Protein AF-A0A963RNW7-F1 (afdb_monomer_lite)

Sequence (244 aa):
MLLAALAWPAVAQTPNPSFALIGHIEQLQLDQPGNPLSGGKVRVKGVEVTLPRNLLLTMPGQYLTLNDLFRGPHPGTAPALAPVRPQSGLALADTPAPRVPFEINVIGNIVNGEYIAAVARIFQVELGIGAGFVRAIDLAKGELLVGARPEAGESPAAKAARDAAAARVRLNDPEGAYGKRNADKFGGGASPLDDRFSVDPDNPPVVALTGFPMCIPRSAADPQCPASNRAPAPDATRFTCGPT

Structure (mmCIF, N/CA/C/O backbone):
data_AF-A0A963RNW7-F1
#
_entry.id   AF-A0A963RNW7-F1
#
loop_
_atom_site.group_PDB
_atom_site.id
_atom_site.type_symbol
_atom_site.label_atom_id
_atom_site.label_alt_id
_atom_site.label_comp_id
_atom_site.label_asym_id
_atom_site.label_entity_id
_atom_site.label_seq_id
_atom_site.pdbx_PDB_ins_code
_atom_site.Cartn_x
_atom_site.Cartn_y
_atom_site.Cartn_z
_atom_site.occupancy
_atom_site.B_iso_or_equiv
_atom_site.auth_seq_id
_atom_site.auth_comp_id
_atom_site.auth_asym_id
_atom_site.auth_atom_id
_atom_site.pdbx_PDB_model_num
ATOM 1 N N . MET A 1 1 ? -46.332 -56.355 18.805 1.00 40.56 1 MET A N 1
ATOM 2 C CA . MET A 1 1 ? -45.038 -55.642 18.879 1.00 40.56 1 MET A CA 1
ATOM 3 C C . MET A 1 1 ? -45.296 -54.169 18.614 1.00 40.56 1 MET A C 1
ATOM 5 O O . MET A 1 1 ? -45.599 -53.820 17.484 1.00 40.56 1 MET A O 1
ATOM 9 N N . LEU A 1 2 ? -45.272 -53.336 19.657 1.00 41.28 2 LEU A N 1
ATOM 10 C CA . LEU A 1 2 ? -45.313 -51.876 19.529 1.00 41.28 2 LEU A CA 1
ATOM 11 C C . LEU A 1 2 ? -43.889 -51.398 19.202 1.00 41.28 2 LEU A C 1
ATOM 13 O O . LEU A 1 2 ? -42.986 -51.626 20.004 1.00 41.28 2 LEU A O 1
ATOM 17 N N . LEU A 1 3 ? -43.678 -50.767 18.045 1.00 44.12 3 LEU A N 1
ATOM 18 C CA . LEU A 1 3 ? -42.442 -50.029 17.774 1.00 44.12 3 LEU A CA 1
ATOM 19 C C . LEU A 1 3 ? -42.555 -48.646 18.424 1.00 44.12 3 LEU A C 1
ATOM 21 O O . LEU A 1 3 ? -43.341 -47.812 17.981 1.00 44.12 3 LEU A O 1
ATOM 25 N N . ALA A 1 4 ? -41.769 -48.407 19.471 1.00 50.38 4 ALA A N 1
ATOM 26 C CA . ALA A 1 4 ? -41.555 -47.072 20.009 1.00 50.38 4 ALA A CA 1
ATOM 27 C C . ALA A 1 4 ? -40.564 -46.328 19.100 1.00 50.38 4 ALA A C 1
ATOM 29 O O . ALA A 1 4 ? -39.413 -46.742 18.956 1.00 50.38 4 ALA A O 1
ATOM 30 N N . ALA A 1 5 ? -41.014 -45.243 18.471 1.00 54.59 5 ALA A N 1
ATOM 31 C CA . ALA A 1 5 ? -40.141 -44.340 17.737 1.00 54.59 5 ALA A CA 1
ATOM 32 C C . ALA A 1 5 ? -39.296 -43.536 18.739 1.00 54.59 5 ALA A C 1
ATOM 34 O O . ALA A 1 5 ? -39.815 -42.702 19.479 1.00 54.59 5 ALA A O 1
ATOM 35 N N . LEU A 1 6 ? -37.992 -43.804 18.774 1.00 56.22 6 LEU A N 1
ATOM 36 C CA . LEU A 1 6 ? -37.014 -42.981 19.481 1.00 56.22 6 LEU A CA 1
ATOM 37 C C . LEU A 1 6 ? -36.835 -41.672 18.702 1.00 56.22 6 LEU A C 1
ATOM 39 O O . LEU A 1 6 ? -36.157 -41.641 17.678 1.00 56.22 6 LEU A O 1
ATOM 43 N N . ALA A 1 7 ? -37.457 -40.593 19.175 1.00 59.44 7 ALA A N 1
ATOM 44 C CA . ALA A 1 7 ? -37.159 -39.249 18.701 1.00 59.44 7 ALA A CA 1
ATOM 45 C C . ALA A 1 7 ? -35.869 -38.768 19.378 1.00 59.44 7 ALA A C 1
ATOM 47 O O . ALA A 1 7 ? -35.849 -38.499 20.580 1.00 59.44 7 ALA A O 1
ATOM 48 N N . TRP A 1 8 ? -34.778 -38.680 18.620 1.00 60.41 8 TRP A N 1
ATOM 49 C CA . TRP A 1 8 ? -33.593 -37.958 19.073 1.00 60.41 8 TRP A CA 1
ATOM 50 C C . TRP A 1 8 ? -33.862 -36.450 19.034 1.00 60.41 8 TRP A C 1
ATOM 52 O O . TRP A 1 8 ? -34.463 -35.970 18.068 1.00 60.41 8 TRP A O 1
ATOM 62 N N . PRO A 1 9 ? -33.428 -35.679 20.048 1.00 60.22 9 PRO A N 1
ATOM 63 C CA . PRO A 1 9 ? -33.507 -34.232 19.975 1.00 60.22 9 PRO A CA 1
ATOM 64 C C . PRO A 1 9 ? -32.615 -33.750 18.828 1.00 60.22 9 PRO A C 1
ATOM 66 O O . PRO A 1 9 ? -31.413 -34.014 18.800 1.00 60.22 9 PRO A O 1
ATOM 69 N N . ALA A 1 10 ? -33.211 -33.034 17.877 1.00 61.16 10 ALA A N 1
ATOM 70 C CA . ALA A 1 10 ? -32.459 -32.256 16.909 1.00 61.16 10 ALA A CA 1
ATOM 71 C C . ALA A 1 10 ? -31.760 -31.124 17.670 1.00 61.16 10 ALA A C 1
ATOM 73 O O . ALA A 1 10 ? -32.392 -30.156 18.090 1.00 61.16 10 ALA A O 1
ATOM 74 N N . VAL A 1 11 ? -30.455 -31.262 17.889 1.00 58.19 11 VAL A N 1
ATOM 75 C CA . VAL A 1 11 ? -29.635 -30.161 18.388 1.00 58.19 11 VAL A CA 1
ATOM 76 C C . VAL A 1 11 ? -29.470 -29.199 17.216 1.00 58.19 11 VAL A C 1
ATOM 78 O O . VAL A 1 11 ? -28.822 -29.536 16.225 1.00 58.19 11 VAL A O 1
ATOM 81 N N . ALA A 1 12 ? -30.111 -28.033 17.282 1.00 58.72 12 ALA A N 1
ATOM 82 C CA . ALA A 1 12 ? -29.866 -26.978 16.310 1.00 58.72 12 ALA A CA 1
ATOM 83 C C . ALA A 1 12 ? -28.369 -26.647 16.349 1.00 58.72 12 ALA A C 1
ATOM 85 O O . ALA A 1 12 ? -27.838 -26.306 17.407 1.00 58.72 12 ALA A O 1
ATOM 86 N N . GLN A 1 13 ? -27.676 -26.776 15.216 1.00 55.75 13 GLN A N 1
ATOM 87 C CA . GLN A 1 13 ? -26.330 -26.232 15.104 1.00 55.75 13 GLN A CA 1
ATOM 88 C C . GLN A 1 13 ? -26.462 -24.724 15.304 1.00 55.75 13 GLN A C 1
ATOM 90 O O . GLN A 1 13 ? -27.087 -24.054 14.486 1.00 55.75 13 GLN A O 1
ATOM 95 N N . THR A 1 14 ? -25.917 -24.189 16.396 1.00 59.03 14 THR A N 1
ATOM 96 C CA . THR A 1 14 ? -25.666 -22.751 16.488 1.00 59.03 14 THR A CA 1
ATOM 97 C C . THR A 1 14 ? -24.760 -22.408 15.311 1.00 59.03 14 THR A C 1
ATOM 99 O O . THR A 1 14 ? -23.641 -22.932 15.269 1.00 59.03 14 THR A O 1
ATOM 102 N N . PRO A 1 15 ? -25.225 -21.615 14.327 1.00 60.91 15 PRO A N 1
ATOM 103 C CA . PRO A 1 15 ? -24.379 -21.204 13.220 1.00 60.91 15 PRO A CA 1
ATOM 104 C C . PRO A 1 15 ? -23.115 -20.584 13.801 1.00 60.91 15 PRO A C 1
ATOM 106 O O . PRO A 1 15 ? -23.215 -19.812 14.757 1.00 60.91 15 PRO A O 1
ATOM 109 N N . ASN A 1 16 ? -21.945 -20.921 13.255 1.00 63.97 16 ASN A N 1
ATOM 110 C CA . ASN A 1 16 ? -20.728 -20.208 13.623 1.00 63.97 16 ASN A CA 1
ATOM 111 C C . ASN A 1 16 ? -20.979 -18.726 13.334 1.00 63.97 16 ASN A C 1
ATOM 113 O O . ASN A 1 16 ? -21.209 -18.385 12.170 1.00 63.97 16 ASN A O 1
ATOM 117 N N . PRO A 1 17 ? -20.980 -17.849 14.351 1.00 84.25 17 PRO A N 1
ATOM 118 C CA . PRO A 1 17 ? -21.245 -16.447 14.132 1.00 84.25 17 PRO A CA 1
ATOM 119 C C . PRO A 1 17 ? -19.930 -15.826 13.670 1.00 84.25 17 PRO A C 1
ATOM 121 O O . PRO A 1 17 ? -19.298 -15.090 14.410 1.00 84.25 17 PRO A O 1
ATOM 124 N N . SER A 1 18 ? -19.446 -16.202 12.491 1.00 91.44 18 SER A N 1
ATOM 125 C CA . SER A 1 18 ? -18.257 -15.627 11.872 1.00 91.44 18 SER A CA 1
ATOM 126 C C . SER A 1 18 ? -18.629 -14.925 10.578 1.00 91.44 18 SER A C 1
ATOM 128 O O . SER A 1 18 ? -19.644 -15.224 9.948 1.00 91.44 18 SER A O 1
ATOM 130 N N . PHE A 1 19 ? -17.817 -13.949 10.194 1.00 95.12 19 PHE A N 1
ATOM 131 C CA . PHE A 1 19 ? -18.003 -13.194 8.967 1.00 95.12 19 PHE A CA 1
ATOM 132 C C . PHE A 1 19 ? -16.676 -13.017 8.236 1.00 95.12 19 PHE A C 1
ATOM 134 O O . PHE A 1 19 ? -15.603 -12.998 8.841 1.00 95.12 19 PHE A O 1
ATOM 141 N N . ALA A 1 20 ? -16.779 -12.839 6.924 1.00 95.19 20 ALA A N 1
ATOM 142 C CA . ALA A 1 20 ? -15.712 -12.345 6.073 1.00 95.19 20 ALA A CA 1
ATOM 143 C C . ALA A 1 20 ? -16.325 -11.317 5.117 1.00 95.19 20 ALA A C 1
ATOM 145 O O . ALA A 1 20 ? -17.268 -11.626 4.386 1.00 95.19 20 ALA A O 1
ATOM 146 N N . LEU A 1 21 ? -15.823 -10.086 5.157 1.00 94.62 21 LEU A N 1
ATOM 147 C CA . LEU A 1 21 ? -16.304 -8.968 4.355 1.00 94.62 21 LEU A CA 1
ATOM 148 C C . LEU A 1 21 ? -15.146 -8.392 3.550 1.00 94.62 21 LEU A C 1
ATOM 150 O O . LEU A 1 21 ? -14.099 -8.079 4.102 1.00 94.62 21 LEU A O 1
ATOM 154 N N . ILE A 1 22 ? -15.366 -8.231 2.250 1.00 95.12 22 ILE A N 1
ATOM 155 C CA . ILE A 1 22 ? -14.496 -7.473 1.350 1.00 95.12 22 ILE A CA 1
ATOM 156 C C . ILE A 1 22 ? -15.334 -6.360 0.748 1.00 95.12 22 ILE A C 1
ATOM 158 O O . ILE A 1 22 ? -16.442 -6.619 0.260 1.00 95.12 22 ILE A O 1
ATOM 162 N N . GLY A 1 23 ? -14.819 -5.140 0.759 1.00 95.25 23 GLY A N 1
ATOM 163 C CA . GLY A 1 23 ? -15.430 -4.012 0.075 1.00 95.25 23 GLY A CA 1
ATOM 164 C C . GLY A 1 23 ? -14.688 -2.716 0.342 1.00 95.25 23 GLY A C 1
ATOM 165 O O . GLY A 1 23 ? -13.670 -2.699 1.031 1.00 95.25 23 GLY A O 1
ATOM 166 N N . HIS A 1 24 ? -15.219 -1.623 -0.194 1.00 96.31 24 HIS A N 1
ATOM 167 C CA . HIS A 1 24 ? -14.648 -0.307 0.040 1.00 96.31 24 HIS A CA 1
ATOM 168 C C . HIS A 1 24 ? -14.810 0.133 1.498 1.00 96.31 24 HIS A C 1
ATOM 170 O O . HIS A 1 24 ? -15.803 -0.191 2.154 1.00 96.31 24 HIS A O 1
ATOM 176 N N . ILE A 1 25 ? -13.844 0.913 1.977 1.00 97.75 25 ILE A N 1
ATOM 177 C CA . ILE A 1 25 ? -13.910 1.574 3.279 1.00 97.75 25 ILE A CA 1
ATOM 178 C C . ILE A 1 25 ? -14.911 2.729 3.167 1.00 97.75 25 ILE A C 1
ATOM 180 O O . ILE A 1 25 ? -14.581 3.814 2.693 1.00 97.75 25 ILE A O 1
ATOM 184 N N . GLU A 1 26 ? -16.157 2.515 3.583 1.00 98.19 26 GLU A N 1
ATOM 185 C CA . GLU A 1 26 ? -17.195 3.553 3.523 1.00 98.19 26 GLU A CA 1
ATOM 186 C C . GLU A 1 26 ? -16.974 4.603 4.613 1.00 98.19 26 GLU A C 1
ATOM 188 O O . GLU A 1 26 ? -17.075 5.804 4.368 1.00 98.19 26 GLU A O 1
ATOM 193 N N . GLN A 1 27 ? -16.626 4.144 5.815 1.00 98.31 27 GLN A N 1
ATOM 194 C CA . GLN A 1 27 ? -16.333 4.980 6.973 1.00 98.31 27 GLN A CA 1
ATOM 195 C C . GLN A 1 27 ? -15.249 4.318 7.824 1.00 98.31 27 GLN A C 1
ATOM 197 O O . GLN A 1 27 ? -15.259 3.099 7.982 1.00 98.31 27 GLN A O 1
ATOM 202 N N . LEU A 1 28 ? -14.352 5.116 8.402 1.00 98.44 28 LEU A N 1
ATOM 203 C CA . LEU A 1 28 ? -13.351 4.662 9.364 1.00 98.44 28 LEU A CA 1
ATOM 204 C C . LEU A 1 28 ? -13.311 5.640 10.540 1.00 98.44 28 LEU A C 1
ATOM 206 O O . LEU A 1 28 ? -13.261 6.851 10.337 1.00 98.44 28 LEU A O 1
ATOM 210 N N . GLN A 1 29 ? -13.361 5.124 11.763 1.00 98.25 29 GLN A N 1
ATOM 211 C CA . GLN A 1 29 ? -13.397 5.910 12.996 1.00 98.25 29 GLN A CA 1
ATOM 212 C C . GLN A 1 29 ? -12.332 5.413 13.969 1.00 98.25 29 GLN A C 1
ATOM 214 O O . GLN A 1 29 ? -12.087 4.212 14.047 1.00 98.25 29 GLN A O 1
ATOM 219 N N . LEU A 1 30 ? -11.742 6.342 14.720 1.00 98.38 30 LEU A N 1
ATOM 220 C CA . LEU A 1 30 ? -10.763 6.092 15.777 1.00 98.38 30 LEU A CA 1
ATOM 221 C C . LEU A 1 30 ? -11.345 6.570 17.110 1.00 98.38 30 LEU A C 1
ATOM 223 O O . LEU A 1 30 ? -11.662 7.752 17.242 1.00 98.38 30 LEU A O 1
ATOM 227 N N . ASP A 1 31 ? -11.459 5.683 18.099 1.00 98.19 31 ASP A N 1
ATOM 228 C CA . ASP A 1 31 ? -12.169 6.004 19.347 1.00 98.19 31 ASP A CA 1
ATOM 229 C C . ASP A 1 31 ? -11.382 6.972 20.241 1.00 98.19 31 ASP A C 1
ATOM 231 O O . ASP A 1 31 ? -11.938 7.885 20.852 1.00 98.19 31 ASP A O 1
ATOM 235 N N . GLN A 1 32 ? -10.070 6.755 20.363 1.00 97.19 32 GLN A N 1
ATOM 236 C CA . GLN A 1 32 ? -9.198 7.502 21.273 1.00 97.19 32 GLN A CA 1
ATOM 237 C C . GLN A 1 32 ? -7.915 7.942 20.550 1.00 97.19 32 GLN A C 1
ATOM 239 O O . GLN A 1 32 ? -6.903 7.243 20.619 1.00 97.19 32 GLN A O 1
ATOM 244 N N . PRO A 1 33 ? -7.902 9.123 19.904 1.00 95.31 33 PRO A N 1
ATOM 245 C CA . PRO A 1 33 ? -6.745 9.608 19.142 1.00 95.31 33 PRO A CA 1
ATOM 246 C C . PRO A 1 33 ? -5.433 9.701 19.936 1.00 95.31 33 PRO A C 1
ATOM 248 O O . PRO A 1 33 ? -4.357 9.503 19.377 1.00 95.31 33 PRO A O 1
ATOM 251 N N . GLY A 1 34 ? -5.513 9.957 21.248 1.00 95.06 34 GLY A N 1
ATOM 252 C CA . GLY A 1 34 ? -4.349 10.018 22.142 1.00 95.06 34 GLY A CA 1
ATOM 253 C C . GLY A 1 34 ? -3.765 8.657 22.545 1.00 95.06 34 GLY A C 1
ATOM 254 O O . GLY A 1 34 ? -2.762 8.617 23.250 1.00 95.06 34 GLY A O 1
ATOM 255 N N . ASN A 1 35 ? -4.380 7.546 22.132 1.00 96.31 35 ASN A N 1
ATOM 256 C CA . ASN A 1 35 ? -3.952 6.192 22.470 1.00 96.31 35 ASN A CA 1
ATOM 257 C C . ASN A 1 35 ? -3.431 5.473 21.208 1.00 96.31 35 ASN A C 1
ATOM 259 O O . ASN A 1 35 ? -4.236 5.142 20.334 1.00 96.31 35 ASN A O 1
ATOM 263 N N . PRO A 1 36 ? -2.119 5.180 21.108 1.00 94.56 36 PRO A N 1
ATOM 264 C CA . PRO A 1 36 ? -1.538 4.502 19.944 1.00 94.56 36 PRO A CA 1
ATOM 265 C C . PRO A 1 36 ? -2.145 3.125 19.646 1.00 94.56 36 PRO A C 1
ATOM 267 O O . PRO A 1 36 ? -2.126 2.677 18.510 1.00 94.56 36 PRO A O 1
ATOM 270 N N . LEU A 1 37 ? -2.723 2.462 20.652 1.00 96.56 37 LEU A N 1
ATOM 271 C CA . LEU A 1 37 ? -3.339 1.138 20.523 1.00 96.56 37 LEU A CA 1
ATOM 272 C C . LEU A 1 37 ? -4.873 1.203 20.583 1.00 96.56 37 LEU A C 1
ATOM 274 O O . LEU A 1 37 ? -5.538 0.244 20.995 1.00 96.56 37 LEU A O 1
ATOM 278 N N . SER A 1 38 ? -5.441 2.366 20.257 1.00 97.88 38 SER A N 1
ATOM 279 C CA . SER A 1 38 ? -6.887 2.557 20.211 1.00 97.88 38 SER A CA 1
ATOM 280 C C . SER A 1 38 ? -7.536 1.655 19.160 1.00 97.88 38 SER A C 1
ATOM 282 O O . SER A 1 38 ? -6.937 1.334 18.133 1.00 97.88 38 SER A O 1
ATOM 284 N N . GLY A 1 39 ? -8.760 1.238 19.464 1.00 98.25 39 GLY A N 1
ATOM 285 C CA . GLY A 1 39 ? -9.648 0.588 18.517 1.00 98.25 39 GLY A CA 1
ATOM 286 C C . GLY A 1 39 ? -10.504 1.624 17.799 1.00 98.25 39 GLY A C 1
ATOM 287 O O . GLY A 1 39 ? -10.231 2.829 17.822 1.00 98.25 39 GLY A O 1
ATOM 288 N N . GLY A 1 40 ? -11.547 1.138 17.153 1.00 98.38 40 GLY A N 1
ATOM 289 C CA . GLY A 1 40 ? -12.492 1.989 16.463 1.00 98.38 40 GLY A CA 1
ATOM 290 C C . GLY A 1 40 ? -13.472 1.176 15.653 1.00 98.38 40 GLY A C 1
ATOM 291 O O . GLY A 1 40 ? -13.767 0.023 15.975 1.00 98.38 40 GLY A O 1
ATOM 292 N N . LYS A 1 41 ? -13.977 1.773 14.581 1.00 98.56 41 LYS A N 1
ATOM 293 C CA . LYS A 1 41 ? -15.007 1.158 13.747 1.00 98.56 41 LYS A CA 1
ATOM 294 C C . LYS A 1 41 ? -14.732 1.385 12.277 1.00 98.56 41 LYS A C 1
ATOM 296 O O . LYS A 1 41 ? -14.265 2.451 11.880 1.00 98.56 41 LYS A O 1
ATOM 301 N N . VAL A 1 42 ? -15.073 0.392 11.469 1.00 98.69 42 VAL A N 1
ATOM 302 C CA . VAL A 1 42 ? -15.083 0.490 10.012 1.00 98.69 42 VAL A CA 1
ATOM 303 C C . VAL A 1 42 ? -16.465 0.127 9.490 1.00 98.69 42 VAL A C 1
ATOM 305 O O . VAL A 1 42 ? -17.099 -0.792 10.002 1.00 98.69 42 VAL A O 1
ATOM 308 N N . ARG A 1 43 ? -16.943 0.838 8.469 1.00 98.62 43 ARG A N 1
ATOM 309 C CA . ARG A 1 43 ? -18.146 0.452 7.730 1.00 98.62 43 ARG A CA 1
ATOM 310 C C . ARG A 1 43 ? -17.767 -0.088 6.361 1.00 98.62 43 ARG A C 1
ATOM 312 O O . ARG A 1 43 ? -17.045 0.575 5.617 1.00 98.62 43 ARG A O 1
ATOM 319 N N . VAL A 1 44 ? -18.258 -1.285 6.051 1.00 97.62 44 VAL A N 1
ATOM 320 C CA . VAL A 1 44 ? -17.993 -2.000 4.798 1.00 97.62 44 VAL A CA 1
ATOM 321 C C . VAL A 1 44 ? -19.307 -2.584 4.295 1.00 97.62 44 VAL A C 1
ATOM 323 O O . VAL A 1 44 ? -19.930 -3.379 4.996 1.00 97.62 44 VAL A O 1
ATOM 326 N N . LYS A 1 45 ? -19.743 -2.211 3.085 1.00 95.75 45 LYS A N 1
ATOM 327 C CA . LYS A 1 45 ? -21.026 -2.651 2.502 1.00 95.75 45 LYS A CA 1
ATOM 328 C C . LYS A 1 45 ? -22.223 -2.370 3.424 1.00 95.75 45 LYS A C 1
ATOM 330 O O . LYS A 1 45 ? -23.106 -3.211 3.576 1.00 95.75 45 LYS A O 1
ATOM 335 N N . GLY A 1 46 ? -22.227 -1.219 4.094 1.00 96.94 46 GLY A N 1
ATOM 336 C CA . GLY A 1 46 ? -23.241 -0.845 5.081 1.00 96.94 46 GLY A CA 1
ATOM 337 C C . GLY A 1 46 ? -23.150 -1.559 6.437 1.00 96.94 46 GLY A C 1
ATOM 338 O O . GLY A 1 46 ? -23.868 -1.172 7.357 1.00 96.94 46 GLY A O 1
ATOM 339 N N . VAL A 1 47 ? -22.272 -2.555 6.607 1.00 97.50 47 VAL A N 1
ATOM 340 C CA . VAL A 1 47 ? -22.078 -3.266 7.880 1.00 97.50 47 VAL A CA 1
ATOM 341 C C . VAL A 1 47 ? -21.033 -2.539 8.714 1.00 97.50 47 VAL A C 1
ATOM 343 O O . VAL A 1 47 ? -19.911 -2.321 8.261 1.00 97.50 47 VAL A O 1
ATOM 346 N N . GLU A 1 48 ? -21.400 -2.157 9.936 1.00 98.38 48 GLU A N 1
ATOM 347 C CA . GLU A 1 48 ? -20.468 -1.591 10.910 1.00 98.38 48 GLU A CA 1
ATOM 348 C C . GLU A 1 48 ? -19.735 -2.713 11.648 1.00 98.38 48 GLU A C 1
ATOM 350 O O . GLU A 1 48 ? -20.360 -3.599 12.228 1.00 98.38 48 GLU A O 1
ATOM 355 N N . VAL A 1 49 ? -18.406 -2.666 11.606 1.00 98.69 49 VAL A N 1
ATOM 356 C CA . VAL A 1 49 ? -17.509 -3.644 12.214 1.00 98.69 49 VAL A CA 1
ATOM 357 C C . VAL A 1 49 ? -16.611 -2.942 13.223 1.00 98.69 49 VAL A C 1
ATOM 359 O O . VAL A 1 49 ? -15.911 -1.982 12.895 1.00 98.69 49 VAL A O 1
ATOM 362 N N . THR A 1 50 ? -16.601 -3.449 14.448 1.00 98.62 50 THR A N 1
ATOM 363 C CA . THR A 1 50 ? -15.707 -3.008 15.513 1.00 98.62 50 THR A CA 1
ATOM 364 C C . THR A 1 50 ? -14.304 -3.550 15.265 1.00 98.62 50 THR A C 1
ATOM 366 O O . THR A 1 50 ? -14.099 -4.753 15.087 1.00 98.62 50 THR A O 1
ATOM 369 N N . LEU A 1 51 ? -13.329 -2.645 15.269 1.00 98.56 51 LEU A N 1
ATOM 370 C CA . LEU A 1 51 ? -11.899 -2.923 15.254 1.00 98.56 51 LEU A CA 1
ATOM 371 C C . LEU A 1 51 ? -11.401 -2.868 16.707 1.00 98.56 51 LEU A C 1
ATOM 373 O O . LEU A 1 51 ? -11.329 -1.777 17.280 1.00 98.56 51 LEU A O 1
ATOM 377 N N . PRO A 1 52 ? -11.083 -4.010 17.343 1.00 98.31 52 PRO A N 1
ATOM 378 C CA . PRO A 1 52 ? -10.660 -4.018 18.735 1.00 98.31 52 PRO A CA 1
ATOM 379 C C . PRO A 1 52 ? -9.370 -3.232 18.966 1.00 98.31 52 PRO A C 1
ATOM 381 O O . PRO A 1 52 ? -8.530 -3.072 18.080 1.00 98.31 52 PRO A O 1
ATOM 384 N N . ARG A 1 53 ? -9.171 -2.809 20.215 1.00 98.12 53 ARG A N 1
ATOM 385 C CA . ARG A 1 53 ? -7.881 -2.278 20.666 1.00 98.12 53 ARG A CA 1
ATOM 386 C C . ARG A 1 53 ? -6.758 -3.284 20.409 1.00 98.12 53 ARG A C 1
ATOM 388 O O . ARG A 1 53 ? -6.961 -4.489 20.546 1.00 98.12 53 ARG A O 1
ATOM 395 N N . ASN A 1 54 ? -5.565 -2.772 20.114 1.00 97.38 54 ASN A N 1
ATOM 396 C CA . ASN A 1 54 ? -4.370 -3.547 19.751 1.00 97.38 54 ASN A CA 1
ATOM 397 C C . ASN A 1 54 ? -4.470 -4.342 18.432 1.00 97.38 54 ASN A C 1
ATOM 399 O O . ASN A 1 54 ? -3.536 -5.080 18.117 1.00 97.38 54 ASN A O 1
ATOM 403 N N . LEU A 1 55 ? -5.557 -4.217 17.658 1.00 97.81 55 LEU A N 1
ATOM 404 C CA . LEU A 1 55 ? -5.620 -4.833 16.336 1.00 97.81 55 LEU A CA 1
ATOM 405 C C . LEU A 1 55 ? -4.6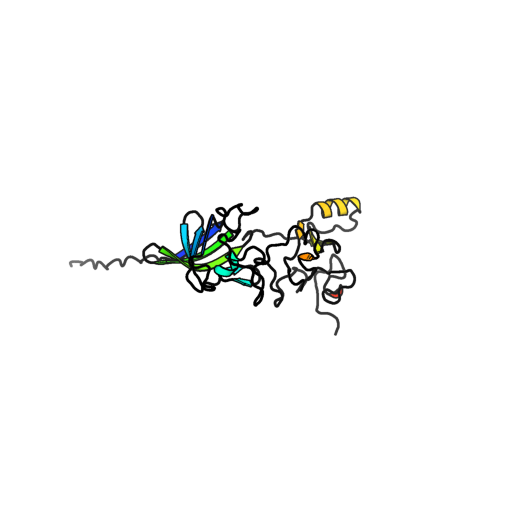04 -4.158 15.406 1.00 97.81 55 LEU A C 1
ATOM 407 O O . LEU A 1 55 ? -4.632 -2.940 15.215 1.00 97.81 55 LEU A O 1
ATOM 411 N N . LEU A 1 56 ? -3.734 -4.966 14.805 1.00 97.12 56 LEU A N 1
ATOM 412 C CA . LEU A 1 56 ? -2.858 -4.535 13.723 1.00 97.12 56 LEU A CA 1
ATOM 413 C C . LEU A 1 56 ? -3.564 -4.752 12.386 1.00 97.12 56 LEU A C 1
ATOM 415 O O . LEU A 1 56 ? -4.045 -5.849 12.091 1.00 97.12 56 LEU A O 1
ATOM 419 N N . LEU A 1 57 ? -3.604 -3.706 11.570 1.00 97.25 57 LEU A N 1
ATOM 420 C CA . LEU A 1 57 ? -4.078 -3.771 10.199 1.00 97.25 57 LEU A CA 1
ATOM 421 C C . LEU A 1 57 ? -2.916 -4.174 9.299 1.00 97.25 57 LEU A C 1
ATOM 423 O O . LEU A 1 57 ? -1.838 -3.581 9.341 1.00 97.25 57 LEU A O 1
ATOM 427 N N . THR A 1 58 ? -3.142 -5.204 8.489 1.00 95.62 58 THR A N 1
ATOM 428 C CA . THR A 1 58 ? -2.170 -5.627 7.479 1.00 95.62 58 THR A CA 1
ATOM 429 C C . THR A 1 58 ? -2.297 -4.718 6.265 1.00 95.62 58 THR A C 1
ATOM 431 O O . THR A 1 58 ? -3.355 -4.659 5.638 1.00 95.62 58 THR A O 1
ATOM 434 N N . MET A 1 59 ? -1.217 -4.036 5.920 1.00 93.00 59 MET A N 1
ATOM 435 C CA . MET A 1 59 ? -1.088 -3.244 4.702 1.00 93.00 59 MET A CA 1
ATOM 436 C C . MET A 1 59 ? -0.077 -3.934 3.774 1.00 93.00 59 MET A C 1
ATOM 438 O O . MET A 1 59 ? 0.635 -4.848 4.206 1.00 93.00 59 MET A O 1
ATOM 442 N N . PRO A 1 60 ? 0.052 -3.525 2.502 1.00 87.56 60 PRO A N 1
ATOM 443 C CA . PRO A 1 60 ? 1.199 -3.933 1.704 1.00 87.56 60 PRO A CA 1
ATOM 444 C C . PRO A 1 60 ? 2.502 -3.552 2.419 1.00 87.56 60 PRO A C 1
ATOM 446 O O . PRO A 1 60 ? 2.674 -2.402 2.812 1.00 87.56 60 PRO A O 1
ATOM 449 N N . GLY A 1 61 ? 3.377 -4.539 2.624 1.00 86.75 61 GLY A N 1
ATOM 450 C CA . GLY A 1 61 ? 4.729 -4.345 3.156 1.00 86.75 61 GLY A CA 1
ATOM 451 C C . GLY A 1 61 ? 4.844 -3.951 4.633 1.00 86.75 61 GLY A C 1
ATOM 452 O O . GLY A 1 61 ? 5.960 -3.756 5.095 1.00 86.75 61 GLY A O 1
ATOM 453 N N . GLN A 1 62 ? 3.744 -3.822 5.384 1.00 90.38 62 GLN A N 1
ATOM 454 C CA . GLN A 1 62 ? 3.807 -3.378 6.782 1.00 90.38 62 GLN A CA 1
ATOM 455 C C . GLN A 1 62 ? 2.542 -3.706 7.585 1.00 90.38 62 GLN A C 1
ATOM 457 O O . GLN A 1 62 ? 1.478 -4.008 7.040 1.00 90.38 62 GLN A O 1
ATOM 462 N N . TYR A 1 63 ? 2.661 -3.593 8.908 1.00 93.50 63 TYR A N 1
ATOM 463 C CA . TYR A 1 63 ? 1.545 -3.648 9.847 1.00 93.50 63 TYR A CA 1
ATOM 464 C C . TYR A 1 63 ? 1.410 -2.300 10.538 1.00 93.50 63 TYR A C 1
ATOM 466 O O . TYR A 1 63 ? 2.387 -1.784 11.075 1.00 93.50 63 TYR A O 1
ATOM 474 N N . LEU A 1 64 ? 0.198 -1.754 10.551 1.00 95.44 64 LEU A N 1
ATOM 475 C CA . LEU A 1 64 ? -0.095 -0.465 11.169 1.00 95.44 64 LEU A CA 1
ATOM 476 C C . LEU A 1 64 ? -1.161 -0.622 12.245 1.00 95.44 64 LEU A C 1
ATOM 478 O O . LEU A 1 64 ? -2.076 -1.437 12.118 1.00 95.44 64 LEU A O 1
ATOM 482 N N . THR A 1 65 ? -1.077 0.179 13.302 1.00 96.69 65 THR A N 1
ATOM 483 C CA . THR A 1 65 ? -2.216 0.327 14.213 1.00 96.69 65 THR A CA 1
ATOM 484 C C . THR A 1 65 ? -3.314 1.138 13.527 1.00 96.69 65 THR A C 1
ATOM 486 O O . THR A 1 65 ? -3.062 1.887 12.578 1.00 96.69 65 THR A O 1
ATOM 489 N N . LEU A 1 66 ? -4.544 1.064 14.042 1.00 97.81 66 LEU A N 1
ATOM 490 C CA . LEU A 1 66 ? -5.600 1.958 13.571 1.00 97.81 66 LEU A CA 1
ATOM 491 C C . LEU A 1 66 ? -5.225 3.432 13.788 1.00 97.81 66 LEU A C 1
ATOM 493 O O . LEU A 1 66 ? -5.526 4.265 12.943 1.00 97.81 66 LEU A O 1
ATOM 497 N N . ASN A 1 67 ? -4.522 3.751 14.878 1.00 97.19 67 ASN A N 1
ATOM 498 C CA . ASN A 1 67 ? -4.049 5.104 15.164 1.00 97.19 67 ASN A CA 1
ATOM 499 C C . ASN A 1 67 ? -3.095 5.626 14.073 1.00 97.19 67 ASN A C 1
ATOM 501 O O . ASN A 1 67 ? -3.233 6.770 13.638 1.00 97.19 67 ASN A O 1
ATOM 505 N N . ASP A 1 68 ? -2.184 4.782 13.579 1.00 96.50 68 ASP A N 1
ATOM 506 C CA . ASP A 1 68 ? -1.227 5.156 12.530 1.00 96.50 68 ASP A CA 1
ATOM 507 C C . ASP A 1 68 ? -1.917 5.498 11.207 1.00 96.50 68 ASP A C 1
ATOM 509 O O . ASP A 1 68 ? -1.507 6.437 10.523 1.00 96.50 68 ASP A O 1
ATOM 513 N N . LEU A 1 69 ? -3.032 4.833 10.880 1.00 96.75 69 LEU A N 1
ATOM 514 C CA . LEU A 1 69 ? -3.820 5.170 9.688 1.00 96.75 69 LEU A CA 1
ATOM 515 C C . LEU A 1 69 ? -4.377 6.598 9.728 1.00 96.75 69 LEU A C 1
ATOM 517 O O . LEU A 1 69 ? -4.562 7.208 8.674 1.00 96.75 69 LEU A O 1
ATOM 521 N N . PHE A 1 70 ? -4.598 7.156 10.919 1.00 97.81 70 PHE A N 1
ATOM 522 C CA . PHE A 1 70 ? -5.082 8.525 11.109 1.00 97.81 70 PHE A CA 1
ATOM 523 C C . PHE A 1 70 ? -3.955 9.564 11.134 1.00 97.81 70 PHE A C 1
ATOM 525 O O . PHE A 1 70 ? -4.229 10.752 11.271 1.00 97.81 70 PHE A O 1
ATOM 532 N N . ARG A 1 71 ? -2.689 9.178 10.943 1.00 96.06 71 ARG A N 1
ATOM 533 C CA . ARG A 1 71 ? -1.571 10.131 10.778 1.00 96.06 71 ARG A CA 1
ATOM 534 C C . ARG A 1 71 ? -1.462 10.679 9.346 1.00 96.06 71 ARG A C 1
ATOM 536 O O . ARG A 1 71 ? -0.718 11.627 9.082 1.00 96.06 71 ARG A O 1
ATOM 543 N N . GLY A 1 72 ? -2.292 10.160 8.439 1.00 93.12 72 GLY A N 1
ATOM 544 C CA . GLY A 1 72 ? -2.363 10.540 7.030 1.00 93.12 72 GLY A CA 1
ATOM 545 C C . GLY A 1 72 ? -1.502 9.642 6.132 1.00 93.12 72 GLY A C 1
ATOM 546 O O . GLY A 1 72 ? -1.021 8.609 6.589 1.00 93.12 72 GLY A O 1
ATOM 547 N N . PRO A 1 73 ? -1.299 10.025 4.858 1.00 91.38 73 PRO A N 1
ATOM 548 C CA . PRO A 1 73 ? -0.579 9.203 3.878 1.00 91.38 73 PRO A CA 1
ATOM 549 C C . PRO A 1 73 ? 0.919 9.044 4.174 1.00 91.38 73 PRO A C 1
ATOM 551 O O . PRO A 1 73 ? 1.555 8.150 3.636 1.00 91.38 73 PRO A O 1
ATOM 554 N N . HIS A 1 74 ? 1.480 9.894 5.036 1.00 91.31 74 HIS A N 1
ATOM 555 C CA . HIS A 1 74 ? 2.882 9.848 5.454 1.00 91.31 74 HIS A CA 1
ATOM 556 C C . HIS A 1 74 ? 2.928 9.790 6.984 1.00 91.31 74 HIS A C 1
ATOM 558 O O . HIS A 1 74 ? 3.125 10.825 7.626 1.00 91.31 74 HIS A O 1
ATOM 564 N N . PRO A 1 75 ? 2.656 8.621 7.594 1.00 91.62 75 PRO A N 1
ATOM 565 C CA . PRO A 1 75 ? 2.614 8.491 9.050 1.00 91.62 75 PRO A CA 1
ATOM 566 C C . PRO A 1 75 ? 3.988 8.710 9.704 1.00 91.62 75 PRO A C 1
ATOM 568 O O . PRO A 1 75 ? 4.045 9.102 10.871 1.00 91.62 75 PRO A O 1
ATOM 571 N N . GLY A 1 76 ? 5.074 8.521 8.946 1.00 88.12 76 GLY A N 1
ATOM 572 C CA . GLY A 1 76 ? 6.447 8.571 9.441 1.00 88.12 76 GLY A CA 1
ATOM 573 C C . GLY A 1 76 ? 6.814 7.333 10.259 1.00 88.12 76 GLY A C 1
ATOM 574 O O . GLY A 1 76 ? 6.030 6.395 10.396 1.00 88.12 76 GLY A O 1
ATOM 575 N N . THR A 1 77 ? 8.015 7.345 10.824 1.00 84.12 77 THR A N 1
ATOM 576 C CA . THR A 1 77 ? 8.528 6.297 11.714 1.00 84.12 77 THR A CA 1
ATOM 577 C C . THR A 1 77 ? 8.967 6.913 13.038 1.00 84.12 77 THR A C 1
ATOM 579 O O . THR A 1 77 ? 9.272 8.104 13.120 1.00 84.12 77 THR A O 1
ATOM 582 N N . ALA A 1 78 ? 8.964 6.127 14.117 1.00 80.94 78 ALA A N 1
ATOM 583 C CA . ALA A 1 78 ? 9.399 6.619 15.420 1.00 80.94 78 ALA A CA 1
ATOM 584 C C . ALA A 1 78 ? 10.880 7.062 15.379 1.00 80.94 78 ALA A C 1
ATOM 586 O O . ALA A 1 78 ? 11.700 6.365 14.783 1.00 80.94 78 ALA A O 1
ATOM 587 N N . PRO A 1 79 ? 11.253 8.183 16.031 1.00 86.81 79 PRO A N 1
ATOM 588 C CA . PRO A 1 79 ? 10.431 9.047 16.891 1.00 86.81 79 PRO A CA 1
ATOM 589 C C . PRO A 1 79 ? 9.668 10.170 16.153 1.00 86.81 79 PRO A C 1
ATOM 591 O O . PRO A 1 79 ? 8.966 10.949 16.793 1.00 86.81 79 PRO A O 1
ATOM 594 N N . ALA A 1 80 ? 9.792 10.277 14.830 1.00 89.06 80 ALA A N 1
ATOM 595 C CA . ALA A 1 80 ? 9.261 11.366 14.009 1.00 89.06 80 ALA A CA 1
ATOM 596 C C . ALA A 1 80 ? 7.900 11.025 13.364 1.00 89.06 80 ALA A C 1
ATOM 598 O O . ALA A 1 80 ? 7.737 11.082 12.146 1.00 89.06 80 ALA A O 1
ATOM 599 N N . LEU A 1 81 ? 6.908 10.672 14.185 1.00 92.06 81 LEU A N 1
ATOM 600 C CA . LEU A 1 81 ? 5.557 10.372 13.702 1.00 92.06 81 LEU A CA 1
ATOM 601 C C . LEU A 1 81 ? 4.776 11.649 13.367 1.00 92.06 81 LEU A C 1
ATOM 603 O O . LEU A 1 81 ? 4.762 12.609 14.140 1.00 92.06 81 LEU A O 1
ATOM 607 N N . ALA A 1 82 ? 4.046 11.626 12.254 1.00 94.44 82 ALA A N 1
ATOM 608 C CA . ALA A 1 82 ? 3.091 12.673 11.919 1.00 94.44 82 ALA A CA 1
ATOM 609 C C . ALA A 1 82 ? 1.948 12.730 12.957 1.00 94.44 82 ALA A C 1
ATOM 611 O O . ALA A 1 82 ? 1.598 11.706 13.557 1.00 94.44 82 ALA A O 1
ATOM 612 N N . PRO A 1 83 ? 1.342 13.908 13.195 1.00 95.62 83 PRO A N 1
ATOM 613 C CA . PRO A 1 83 ? 0.249 14.040 14.151 1.00 95.62 83 PRO A CA 1
ATOM 614 C C . PRO A 1 83 ? -0.989 13.259 13.698 1.00 95.62 83 PRO A C 1
ATOM 616 O O . PRO A 1 83 ? -1.307 13.203 12.509 1.00 95.62 83 PRO A O 1
ATOM 619 N N . VAL A 1 84 ? -1.713 12.697 14.668 1.00 96.88 84 VAL A N 1
ATOM 620 C CA . VAL A 1 84 ? -3.013 12.055 14.433 1.00 96.88 84 VAL A CA 1
ATOM 621 C C . VAL A 1 84 ? -4.031 13.118 14.017 1.00 96.88 84 VAL A C 1
ATOM 623 O O . VAL A 1 84 ? -4.090 14.204 14.595 1.00 96.88 84 VAL A O 1
ATOM 626 N N . ARG A 1 85 ? -4.832 12.802 13.004 1.00 95.94 85 ARG A N 1
ATOM 627 C CA . ARG A 1 85 ? -5.836 13.670 12.388 1.00 95.94 85 ARG A CA 1
ATOM 628 C C . ARG A 1 85 ? -7.245 13.157 12.709 1.00 95.94 85 ARG A C 1
ATOM 630 O O . ARG A 1 85 ? -7.396 11.998 13.085 1.00 95.94 85 ARG A O 1
ATOM 637 N N . PRO A 1 86 ? -8.295 13.975 12.519 1.00 95.44 86 PRO A N 1
ATOM 638 C CA . PRO A 1 86 ? -9.679 13.525 12.698 1.00 95.44 86 PRO A CA 1
ATOM 639 C C . PRO A 1 86 ? -10.140 12.478 11.672 1.00 95.44 86 PRO A C 1
ATOM 641 O O . PRO A 1 86 ? -11.113 11.773 11.917 1.00 95.44 86 PRO A O 1
ATOM 644 N N . GLN A 1 87 ? -9.472 12.403 10.517 1.00 96.69 87 GLN A N 1
ATOM 645 C CA . GLN A 1 87 ? -9.839 11.561 9.379 1.00 96.69 87 GLN A CA 1
ATOM 646 C C . GLN A 1 87 ? -8.604 10.860 8.812 1.00 96.69 87 GLN A C 1
ATOM 648 O O . GLN A 1 87 ? -7.504 11.419 8.812 1.00 96.69 87 GLN A O 1
ATOM 653 N N . SER A 1 88 ? -8.798 9.642 8.308 1.00 96.31 88 SER A N 1
ATOM 654 C CA . SER A 1 88 ? -7.718 8.800 7.778 1.00 96.31 88 SER A CA 1
ATOM 655 C C . SER A 1 88 ? -7.281 9.180 6.357 1.00 96.31 88 SER A C 1
ATOM 657 O O . SER A 1 88 ? -6.148 8.909 5.952 1.00 96.31 88 SER A O 1
ATOM 659 N N . GLY A 1 89 ? -8.184 9.784 5.582 1.00 95.38 89 GLY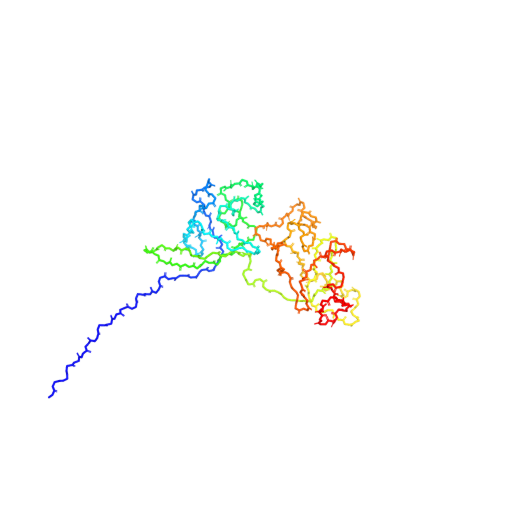 A N 1
ATOM 660 C CA . GLY A 1 89 ? -8.045 9.972 4.139 1.00 95.38 89 GLY A CA 1
ATOM 661 C C . GLY A 1 89 ? -8.208 8.681 3.324 1.00 95.38 89 GLY A C 1
ATOM 662 O O . GLY A 1 89 ? -7.860 8.682 2.148 1.00 95.38 89 GLY A O 1
ATOM 663 N N . LEU A 1 90 ? -8.672 7.583 3.933 1.00 96.06 90 LEU A N 1
ATOM 664 C CA . LEU A 1 90 ? -8.909 6.286 3.279 1.00 96.06 90 LEU A CA 1
ATOM 665 C C . LEU A 1 90 ? -10.396 5.996 3.066 1.00 96.06 90 LEU A C 1
ATOM 667 O O . LEU A 1 90 ? -10.737 5.203 2.190 1.00 96.06 90 LEU A O 1
ATOM 671 N N . ALA A 1 91 ? -11.275 6.593 3.874 1.00 97.50 91 ALA A N 1
ATOM 672 C CA . ALA A 1 91 ? -12.695 6.285 3.847 1.00 97.50 91 ALA A CA 1
ATOM 673 C C . ALA A 1 91 ? -13.445 7.177 2.856 1.00 97.50 91 ALA A C 1
ATOM 675 O O . ALA A 1 91 ? -13.161 8.366 2.744 1.00 97.50 91 ALA A O 1
ATOM 676 N N . LEU A 1 92 ? -14.467 6.638 2.190 1.00 97.62 92 LEU A N 1
ATOM 677 C CA . LEU A 1 92 ? -15.322 7.406 1.274 1.00 97.62 92 LEU A CA 1
ATOM 678 C C . LEU A 1 92 ? -16.020 8.592 1.957 1.00 97.62 92 LEU A C 1
ATOM 680 O O . LEU A 1 92 ? -16.301 9.591 1.301 1.00 97.62 92 LEU A O 1
ATOM 684 N N . ALA A 1 93 ? -16.282 8.485 3.262 1.00 97.69 93 ALA A N 1
ATOM 685 C CA . ALA A 1 93 ? -16.849 9.549 4.087 1.00 97.69 93 ALA A CA 1
ATOM 686 C C . ALA A 1 93 ? -15.822 10.588 4.595 1.00 97.69 93 ALA A C 1
ATOM 688 O O . ALA A 1 93 ? -16.214 11.508 5.317 1.00 97.69 93 ALA A O 1
ATOM 689 N N . ASP A 1 94 ? -14.530 10.452 4.272 1.00 97.50 94 ASP A N 1
ATOM 690 C CA . ASP A 1 94 ? -13.525 11.464 4.614 1.00 97.50 94 ASP A CA 1
ATOM 691 C C . ASP A 1 94 ? -13.708 12.743 3.768 1.00 97.50 94 ASP A C 1
ATOM 693 O O . ASP A 1 94 ? -14.311 12.711 2.694 1.00 97.50 94 ASP A O 1
ATOM 697 N N . THR A 1 95 ? -13.195 13.888 4.242 1.00 96.00 95 THR A N 1
ATOM 698 C CA . THR A 1 95 ? -13.329 15.181 3.550 1.00 96.00 95 THR A CA 1
ATOM 699 C C . THR A 1 95 ? -11.951 15.793 3.257 1.00 96.00 95 THR A C 1
ATOM 701 O O . THR A 1 95 ? -11.271 16.227 4.188 1.00 96.00 95 THR A O 1
ATOM 704 N N . PRO A 1 96 ? -11.538 15.915 1.979 1.00 93.56 96 PRO A N 1
ATOM 705 C CA . PRO A 1 96 ? -12.208 15.382 0.792 1.00 93.56 96 PRO A CA 1
ATOM 706 C C . PRO A 1 96 ? -12.174 13.849 0.759 1.00 93.56 96 PRO A C 1
ATOM 708 O O . PRO A 1 96 ? -11.270 13.231 1.323 1.00 93.56 96 PRO A O 1
ATOM 711 N N . ALA A 1 97 ? -13.127 13.253 0.041 1.00 93.88 97 ALA A N 1
ATOM 712 C CA . ALA A 1 97 ? -13.121 11.818 -0.212 1.00 93.88 97 ALA A CA 1
ATOM 713 C C . ALA A 1 97 ? -11.830 11.413 -0.952 1.00 93.88 97 ALA A C 1
ATOM 715 O O . ALA A 1 97 ? -11.289 12.211 -1.735 1.00 93.88 97 ALA A O 1
ATOM 716 N N . PRO A 1 98 ? -11.321 10.187 -0.738 1.00 92.50 98 PRO A N 1
ATOM 717 C CA . PRO A 1 98 ? -10.123 9.721 -1.412 1.00 92.50 98 PRO A CA 1
ATOM 718 C C . PRO A 1 98 ? -10.337 9.700 -2.929 1.00 92.50 98 PRO A C 1
ATOM 720 O O . PRO A 1 98 ? -11.410 9.368 -3.430 1.00 92.50 98 PRO A O 1
ATOM 723 N N . ARG A 1 99 ? -9.288 10.054 -3.681 1.00 88.44 99 ARG A N 1
ATOM 724 C CA . ARG A 1 99 ? -9.339 10.131 -5.154 1.00 88.44 99 ARG A CA 1
ATOM 725 C C . ARG A 1 99 ? -9.694 8.790 -5.801 1.00 88.44 99 ARG A C 1
ATOM 727 O O . ARG A 1 99 ? -10.287 8.771 -6.876 1.00 88.44 99 ARG A O 1
ATOM 734 N N . VAL A 1 100 ? -9.284 7.698 -5.167 1.00 88.19 100 VAL A N 1
ATOM 735 C CA . VAL A 1 100 ? -9.634 6.327 -5.531 1.00 88.19 100 VAL A CA 1
ATOM 736 C C . VAL A 1 100 ? -10.178 5.635 -4.286 1.00 88.19 100 VAL A C 1
ATOM 738 O O . VAL A 1 100 ? -9.702 5.927 -3.188 1.00 88.19 100 VAL A O 1
ATOM 741 N N . PRO A 1 101 ? -11.175 4.754 -4.420 1.00 91.56 101 PRO A N 1
ATOM 742 C CA . PRO A 1 101 ? -11.694 4.037 -3.274 1.00 91.56 101 PRO A CA 1
ATOM 743 C C . PRO A 1 101 ? -10.671 2.984 -2.816 1.00 91.56 101 PRO A C 1
ATOM 745 O O . PRO A 1 101 ? -10.039 2.335 -3.645 1.00 91.56 101 PRO A O 1
ATOM 748 N N . PHE A 1 102 ? -10.504 2.827 -1.503 1.00 94.62 102 PHE A N 1
ATOM 749 C CA . PHE A 1 102 ? -9.651 1.793 -0.912 1.00 94.62 102 PHE A CA 1
ATOM 750 C C . PHE A 1 102 ? -10.506 0.633 -0.414 1.00 94.62 102 PHE A C 1
ATOM 752 O O . PHE A 1 102 ? -11.611 0.847 0.092 1.00 94.62 102 PHE A O 1
ATOM 759 N N . GLU A 1 103 ? -9.990 -0.585 -0.533 1.00 95.31 103 GLU A N 1
ATOM 760 C CA . GLU A 1 103 ? -10.666 -1.809 -0.118 1.00 95.31 103 GLU A CA 1
ATOM 761 C C . GLU A 1 103 ? -10.125 -2.321 1.215 1.00 95.31 103 GLU A C 1
ATOM 763 O O . GLU A 1 103 ? -8.948 -2.165 1.542 1.00 95.31 103 GLU A O 1
ATOM 768 N N . ILE A 1 104 ? -10.996 -2.970 1.981 1.00 96.94 104 ILE A N 1
ATOM 769 C CA . ILE A 1 104 ? -10.645 -3.672 3.207 1.00 96.94 104 ILE A CA 1
ATOM 770 C C . ILE A 1 104 ? -11.250 -5.080 3.198 1.00 96.94 104 ILE A C 1
ATOM 772 O O . ILE A 1 104 ? -12.435 -5.265 2.913 1.00 96.94 104 ILE A O 1
ATOM 776 N N . ASN A 1 105 ? -10.424 -6.068 3.533 1.00 96.56 105 ASN A N 1
ATOM 777 C CA . ASN A 1 105 ? -10.810 -7.435 3.859 1.00 96.56 105 ASN A CA 1
ATOM 778 C C . ASN A 1 105 ? -10.840 -7.573 5.388 1.00 96.56 105 ASN A C 1
ATOM 780 O O . ASN A 1 105 ? -9.811 -7.409 6.047 1.00 96.56 105 ASN A O 1
ATOM 784 N N . VAL A 1 106 ? -12.011 -7.852 5.957 1.00 97.56 106 VAL A N 1
ATOM 785 C CA . VAL A 1 106 ? -12.212 -7.991 7.403 1.00 97.56 106 VAL A CA 1
ATOM 786 C C . VAL A 1 106 ? -12.809 -9.352 7.710 1.00 97.56 106 VAL A C 1
ATOM 788 O O . VAL A 1 106 ? -13.833 -9.732 7.143 1.00 97.56 106 VAL A O 1
ATOM 791 N N . ILE A 1 107 ? -12.179 -10.078 8.628 1.00 97.62 107 ILE A N 1
ATOM 792 C CA . ILE A 1 107 ? -12.624 -11.394 9.087 1.00 97.62 107 ILE A CA 1
ATOM 793 C C . ILE A 1 107 ? -12.761 -11.342 10.603 1.00 97.62 107 ILE A C 1
ATOM 795 O O . ILE A 1 107 ? -11.894 -10.803 11.301 1.00 97.62 107 ILE A O 1
ATOM 799 N N . GLY A 1 108 ? -13.842 -11.906 11.124 1.00 97.19 108 GLY A N 1
ATOM 800 C CA . GLY A 1 108 ? -14.109 -11.857 12.552 1.00 97.19 108 GLY A CA 1
ATOM 801 C C . GLY A 1 108 ? -15.322 -12.660 12.981 1.00 97.19 108 GLY A C 1
ATOM 802 O O . GLY A 1 108 ? -15.836 -13.488 12.228 1.00 97.19 108 GLY A O 1
ATOM 803 N N . ASN A 1 109 ? -15.769 -12.388 14.206 1.00 96.25 109 ASN A N 1
ATOM 804 C CA . ASN A 1 109 ? -16.917 -13.037 14.826 1.00 96.25 109 ASN A CA 1
ATOM 805 C C . ASN A 1 109 ? -18.029 -12.024 15.116 1.00 96.25 109 ASN A C 1
ATOM 807 O O . ASN A 1 109 ? -17.768 -10.849 15.358 1.00 96.25 109 ASN A O 1
ATOM 811 N N . ILE A 1 110 ? -19.269 -12.496 15.119 1.00 95.81 110 ILE A N 1
ATOM 812 C CA . ILE A 1 110 ? -20.459 -11.765 15.525 1.00 95.81 110 ILE A CA 1
ATOM 813 C C . ILE A 1 110 ? -20.743 -12.145 16.981 1.00 95.81 110 ILE A C 1
ATOM 815 O O . ILE A 1 110 ? -21.090 -13.284 17.287 1.00 95.81 110 ILE A O 1
ATOM 819 N N . VAL A 1 111 ? -20.583 -11.203 17.903 1.00 92.88 111 VAL A N 1
ATOM 820 C CA . VAL A 1 111 ? -20.779 -11.427 19.340 1.00 92.88 111 VAL A CA 1
ATOM 821 C C . VAL A 1 111 ? -21.956 -10.577 19.785 1.00 92.88 111 VAL A C 1
ATOM 823 O O . VAL A 1 111 ? -21.912 -9.359 19.679 1.00 92.88 111 VAL A O 1
ATOM 826 N N . ASN A 1 112 ? -23.039 -11.208 20.246 1.00 90.94 112 ASN A N 1
ATOM 827 C CA . ASN A 1 112 ? -24.271 -10.511 20.650 1.00 90.94 112 ASN A CA 1
ATOM 828 C C . ASN A 1 112 ? -24.833 -9.560 19.567 1.00 90.94 112 ASN A C 1
ATOM 830 O O . ASN A 1 112 ? -25.385 -8.510 19.880 1.00 90.94 112 ASN A O 1
ATOM 834 N N . GLY A 1 113 ? -24.684 -9.927 18.288 1.00 90.38 113 GLY A N 1
ATOM 835 C CA . GLY A 1 113 ? -25.120 -9.116 17.144 1.00 90.38 113 GLY A CA 1
ATOM 836 C C . GLY A 1 113 ? -24.114 -8.057 16.677 1.00 90.38 113 GLY A C 1
ATOM 837 O O . GLY A 1 113 ? -24.359 -7.409 15.663 1.00 90.38 113 GLY A O 1
ATOM 838 N N . GLU A 1 114 ? -22.979 -7.902 17.360 1.00 94.69 114 GLU A N 1
ATOM 839 C CA . GLU A 1 114 ? -21.910 -6.977 16.982 1.00 94.69 114 GLU A CA 1
ATOM 840 C C . GLU A 1 114 ? -20.838 -7.683 16.149 1.00 94.69 114 GLU A C 1
ATOM 842 O O . GLU A 1 114 ? -20.317 -8.720 16.552 1.00 94.69 114 GLU A O 1
ATOM 847 N N . TYR A 1 115 ? -20.480 -7.113 14.998 1.00 97.69 115 TYR A N 1
ATOM 848 C CA . TYR A 1 115 ? -19.392 -7.611 14.159 1.00 97.69 115 TYR A CA 1
ATOM 849 C C . TYR A 1 115 ? -18.058 -7.145 14.742 1.00 97.69 115 TYR A C 1
ATOM 851 O O . TYR A 1 115 ? -17.778 -5.951 14.758 1.00 97.69 115 TYR A O 1
ATOM 859 N N . ILE A 1 116 ? -17.221 -8.074 15.195 1.00 97.94 116 ILE A N 1
ATOM 860 C CA . ILE A 1 116 ? -15.923 -7.780 15.809 1.00 97.94 116 ILE A CA 1
ATOM 861 C C . ILE A 1 116 ? -14.814 -8.408 14.968 1.00 97.94 116 ILE A C 1
ATOM 863 O O . ILE A 1 116 ? -14.760 -9.629 14.797 1.00 97.94 116 ILE A O 1
ATOM 867 N N . ALA A 1 117 ? -13.917 -7.573 14.446 1.00 98.38 117 ALA A N 1
ATOM 868 C CA . ALA A 1 117 ? -12.796 -8.005 13.622 1.00 98.38 117 ALA A CA 1
ATOM 869 C C . ALA A 1 117 ? -11.714 -8.716 14.448 1.00 98.38 117 ALA A C 1
ATOM 871 O O . ALA A 1 117 ? -11.310 -8.244 15.509 1.00 98.38 117 ALA A O 1
ATOM 872 N N . ALA A 1 118 ? -11.188 -9.814 13.910 1.00 96.75 118 ALA A N 1
ATOM 873 C CA . ALA A 1 118 ? -9.945 -10.437 14.366 1.00 96.75 118 ALA A CA 1
ATOM 874 C C . ALA A 1 118 ? -8.793 -10.184 13.381 1.00 96.75 118 ALA A C 1
ATOM 876 O O . ALA A 1 118 ? -7.630 -10.149 13.772 1.00 96.75 118 ALA A O 1
ATOM 877 N N . VAL A 1 119 ? -9.121 -10.003 12.099 1.00 96.88 119 VAL A N 1
ATOM 878 C CA . VAL A 1 119 ? -8.176 -9.713 11.019 1.00 96.88 119 VAL A CA 1
ATOM 879 C C . VAL A 1 119 ? -8.744 -8.581 10.176 1.00 96.88 119 VAL A C 1
ATOM 881 O O . VAL A 1 119 ? -9.913 -8.621 9.796 1.00 96.88 119 VAL A O 1
ATOM 884 N N . ALA A 1 120 ? -7.906 -7.600 9.856 1.00 97.69 120 ALA A N 1
ATOM 885 C CA . ALA A 1 120 ? -8.217 -6.531 8.919 1.00 97.69 120 ALA A CA 1
ATOM 886 C C . ALA A 1 120 ? -7.022 -6.310 7.987 1.00 97.69 120 ALA A C 1
ATOM 888 O O . ALA A 1 120 ? -5.887 -6.162 8.447 1.00 97.69 120 ALA A O 1
ATOM 889 N N . ARG A 1 121 ? -7.270 -6.307 6.677 1.00 96.62 121 ARG A N 1
ATOM 890 C CA . ARG A 1 121 ? -6.258 -6.075 5.642 1.00 96.62 121 ARG A CA 1
ATOM 891 C C . ARG A 1 121 ? -6.755 -5.001 4.689 1.00 96.62 121 ARG A C 1
ATOM 893 O O . ARG A 1 121 ? -7.884 -5.115 4.227 1.00 96.62 121 ARG A O 1
ATOM 900 N N . ILE A 1 122 ? -5.952 -3.986 4.399 1.00 95.94 122 ILE A N 1
ATOM 901 C CA . ILE A 1 122 ? -6.344 -2.887 3.506 1.00 95.94 122 ILE A CA 1
ATOM 902 C C . ILE A 1 122 ? -5.504 -2.941 2.232 1.00 95.94 122 ILE A C 1
ATOM 904 O O . ILE A 1 122 ? -4.291 -3.135 2.280 1.00 95.94 122 ILE A O 1
ATOM 908 N N . PHE A 1 123 ? -6.156 -2.723 1.092 1.00 90.12 123 PHE A N 1
ATOM 909 C CA . PHE A 1 123 ? -5.550 -2.732 -0.235 1.00 90.12 123 PHE A CA 1
ATOM 910 C C . PHE A 1 123 ? -6.073 -1.553 -1.065 1.00 90.12 123 PHE A C 1
ATOM 912 O O . PHE A 1 123 ? -7.145 -1.013 -0.802 1.00 90.12 123 PHE A O 1
ATOM 919 N N . GLN A 1 124 ? -5.322 -1.143 -2.089 1.00 86.38 124 GLN A N 1
ATOM 920 C CA . GLN A 1 124 ? -5.836 -0.192 -3.084 1.00 86.38 124 GLN A CA 1
ATOM 921 C C . GLN A 1 124 ? -6.889 -0.856 -3.977 1.00 86.38 124 GLN A C 1
ATOM 923 O O . GLN A 1 124 ? -7.961 -0.296 -4.164 1.00 86.38 124 GLN A O 1
ATOM 928 N N . VAL A 1 125 ? -6.578 -2.051 -4.492 1.00 82.56 125 VAL A N 1
ATOM 929 C CA . VAL A 1 125 ? -7.491 -2.950 -5.214 1.00 82.56 125 VAL A CA 1
ATOM 930 C C . VAL A 1 125 ? -7.014 -4.386 -4.970 1.00 82.56 125 VAL A C 1
ATOM 932 O O . VAL A 1 125 ? -5.882 -4.716 -5.323 1.00 82.56 125 VAL A O 1
ATOM 935 N N . GLU A 1 126 ? -7.842 -5.247 -4.384 1.00 72.94 126 GLU A N 1
ATOM 936 C CA . GLU A 1 126 ? -7.475 -6.621 -4.002 1.00 72.94 126 GLU A CA 1
ATOM 937 C C . GLU A 1 126 ? -7.246 -7.530 -5.227 1.00 72.94 126 GLU A C 1
ATOM 939 O O . GLU A 1 126 ? -6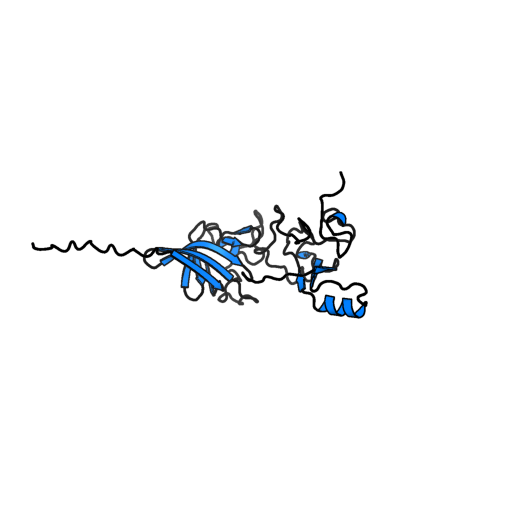.367 -8.389 -5.216 1.00 72.94 126 GLU A O 1
ATOM 944 N N . LEU A 1 127 ? -7.974 -7.298 -6.326 1.00 73.88 127 LEU A N 1
ATOM 945 C CA . LEU A 1 127 ? -7.887 -8.082 -7.570 1.00 73.88 127 LEU A CA 1
ATOM 946 C C . LEU A 1 127 ? -7.275 -7.306 -8.749 1.00 73.88 127 LEU A C 1
ATOM 948 O O . LEU A 1 127 ? -7.511 -7.639 -9.911 1.00 73.88 127 LEU A O 1
ATOM 952 N N . GLY A 1 128 ? -6.468 -6.280 -8.470 1.00 74.94 128 GLY A N 1
ATOM 953 C CA . GLY A 1 128 ? -5.772 -5.463 -9.473 1.00 74.94 128 GLY A CA 1
ATOM 954 C C . GLY A 1 128 ? -4.582 -6.174 -10.130 1.00 74.94 128 GLY A C 1
ATOM 955 O O . GLY A 1 128 ? -3.474 -5.643 -10.135 1.00 74.94 128 GLY A O 1
ATOM 956 N N . ILE A 1 129 ? -4.779 -7.391 -10.641 1.00 80.56 129 ILE A N 1
ATOM 957 C CA . ILE A 1 129 ? -3.707 -8.248 -11.158 1.00 80.56 129 ILE A CA 1
ATOM 958 C C . ILE A 1 129 ? -3.462 -7.956 -12.643 1.00 80.56 129 ILE A C 1
ATOM 960 O O . ILE A 1 129 ? -4.380 -7.977 -13.460 1.00 80.56 129 ILE A O 1
ATOM 964 N N . GLY A 1 130 ? -2.196 -7.747 -13.004 1.00 83.88 130 GLY A N 1
ATOM 965 C CA . GLY A 1 130 ? -1.743 -7.619 -14.386 1.00 83.88 130 GLY A CA 1
ATOM 966 C C . GLY A 1 130 ? -0.404 -8.319 -14.595 1.00 83.88 130 GLY A C 1
ATOM 967 O O . GLY A 1 130 ? 0.383 -8.469 -13.663 1.00 83.88 130 GLY A O 1
ATOM 968 N N . ALA A 1 131 ? -0.140 -8.751 -15.827 1.00 85.56 131 ALA A N 1
ATOM 969 C CA . ALA A 1 131 ? 1.120 -9.379 -16.206 1.00 85.56 131 ALA A CA 1
ATOM 970 C C . ALA A 1 131 ? 1.568 -8.902 -17.590 1.00 85.56 131 ALA A C 1
ATOM 972 O O . ALA A 1 131 ? 0.753 -8.568 -18.450 1.00 85.56 131 ALA A O 1
ATOM 973 N N . GLY A 1 132 ? 2.879 -8.891 -17.811 1.00 87.12 132 GLY A N 1
ATOM 974 C CA . GLY A 1 132 ? 3.478 -8.504 -19.080 1.00 87.12 132 GLY A CA 1
ATOM 975 C C . GLY A 1 132 ? 4.998 -8.596 -19.039 1.00 87.12 132 GLY A C 1
ATOM 976 O O . GLY A 1 132 ? 5.592 -8.985 -18.035 1.00 87.12 132 GLY A O 1
ATOM 977 N N . PHE A 1 133 ? 5.624 -8.224 -20.148 1.00 84.62 133 PHE A N 1
ATOM 978 C CA . PHE A 1 133 ? 7.072 -8.157 -20.295 1.00 84.62 133 PHE A CA 1
ATOM 979 C C . PHE A 1 133 ? 7.566 -6.770 -19.901 1.00 84.62 133 PHE A C 1
ATOM 981 O O . PHE A 1 133 ? 6.945 -5.767 -20.261 1.00 84.62 133 PHE A O 1
ATOM 988 N N . VAL A 1 134 ? 8.701 -6.712 -19.202 1.00 84.12 134 VAL A N 1
ATOM 989 C CA . VAL A 1 134 ? 9.416 -5.451 -18.979 1.00 84.12 134 VAL A CA 1
ATOM 990 C C . VAL A 1 134 ? 9.974 -4.992 -20.324 1.00 84.12 134 VAL A C 1
ATOM 992 O O . VAL A 1 134 ? 10.885 -5.611 -20.867 1.00 84.12 134 VAL A O 1
ATOM 995 N N . ARG A 1 135 ? 9.401 -3.923 -20.881 1.00 84.75 135 ARG A N 1
ATOM 996 C CA . ARG A 1 135 ? 9.770 -3.383 -22.199 1.00 84.75 135 ARG A CA 1
ATOM 997 C C . ARG A 1 135 ? 10.865 -2.328 -22.119 1.00 84.75 135 ARG A C 1
ATOM 999 O O . ARG A 1 135 ? 11.686 -2.210 -23.026 1.00 84.75 135 ARG A O 1
ATOM 1006 N N . ALA A 1 136 ? 10.855 -1.541 -21.047 1.00 84.00 136 ALA A N 1
ATOM 1007 C CA . ALA A 1 136 ? 11.835 -0.495 -20.799 1.00 84.00 136 ALA A CA 1
ATOM 1008 C C . ALA A 1 136 ? 11.885 -0.125 -19.314 1.00 84.00 136 ALA A C 1
ATOM 1010 O O . ALA A 1 136 ? 10.930 -0.350 -18.567 1.00 84.00 136 ALA A O 1
ATOM 1011 N N . ILE A 1 137 ? 12.994 0.501 -18.926 1.00 86.25 137 ILE A N 1
ATOM 1012 C CA . ILE A 1 137 ? 13.171 1.155 -17.631 1.00 86.25 137 ILE A CA 1
ATOM 1013 C C . ILE A 1 137 ? 13.371 2.644 -17.899 1.00 86.25 137 ILE A C 1
ATOM 1015 O O . ILE A 1 137 ? 14.333 3.031 -18.562 1.00 86.25 137 ILE A O 1
ATOM 1019 N N . ASP A 1 138 ? 12.469 3.477 -17.390 1.00 89.12 138 ASP A N 1
ATOM 1020 C CA . ASP A 1 138 ? 12.607 4.929 -17.446 1.00 89.12 138 ASP A CA 1
ATOM 1021 C C . ASP A 1 138 ? 13.390 5.391 -16.212 1.00 89.12 138 ASP A C 1
ATOM 1023 O O . ASP A 1 138 ? 12.832 5.596 -15.131 1.00 89.12 138 ASP A O 1
ATOM 1027 N N . LEU A 1 139 ? 14.709 5.528 -16.373 1.00 88.81 139 LEU A N 1
ATOM 1028 C CA . LEU A 1 139 ? 15.616 5.952 -15.302 1.00 88.81 139 LEU A CA 1
ATOM 1029 C C . LEU A 1 139 ? 15.350 7.383 -14.830 1.00 88.81 139 LEU A C 1
ATOM 1031 O O . LEU A 1 139 ? 15.668 7.705 -13.689 1.00 88.81 139 LEU A O 1
ATOM 1035 N N . ALA A 1 140 ? 14.799 8.251 -15.681 1.00 87.94 140 ALA A N 1
ATOM 1036 C CA . ALA A 1 140 ? 14.497 9.625 -15.294 1.00 87.94 140 ALA A CA 1
ATOM 1037 C C . ALA A 1 140 ? 13.283 9.659 -14.364 1.00 87.94 140 ALA A C 1
ATOM 1039 O O . ALA A 1 140 ? 13.284 10.377 -13.365 1.00 87.94 140 ALA A O 1
ATOM 1040 N N . LYS A 1 141 ? 12.269 8.839 -14.657 1.00 88.25 141 LYS A N 1
ATOM 1041 C CA . LYS A 1 141 ? 11.031 8.792 -13.873 1.00 88.25 141 LYS A CA 1
ATOM 1042 C C . LYS A 1 141 ? 11.054 7.790 -12.719 1.00 88.25 141 LYS A C 1
ATOM 1044 O O . LYS A 1 141 ? 10.267 7.946 -11.785 1.00 88.25 141 LYS A O 1
ATOM 1049 N N . GLY A 1 142 ? 11.956 6.808 -12.753 1.00 89.19 142 GLY A N 1
ATOM 1050 C CA . GLY A 1 142 ? 11.994 5.696 -11.801 1.00 89.19 142 GLY A CA 1
ATOM 1051 C C . GLY A 1 142 ? 10.854 4.700 -12.027 1.00 89.19 142 GLY A C 1
ATOM 1052 O O . GLY A 1 142 ? 10.242 4.249 -11.060 1.00 89.19 142 GLY A O 1
ATOM 1053 N N . GLU A 1 143 ? 10.541 4.397 -13.291 1.00 90.25 143 GLU A N 1
ATOM 1054 C CA . GLU A 1 143 ? 9.406 3.550 -13.689 1.00 90.25 143 GLU A CA 1
ATOM 1055 C C . GLU A 1 143 ?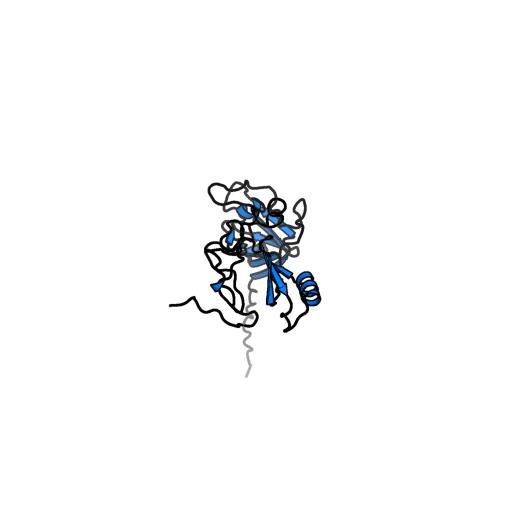 9.852 2.355 -14.538 1.00 90.25 143 GLU A C 1
ATOM 1057 O O . GLU A 1 143 ? 10.827 2.431 -15.290 1.00 90.25 143 GLU A O 1
ATOM 1062 N N . LEU A 1 144 ? 9.077 1.274 -14.479 1.00 88.06 144 LEU A N 1
ATOM 1063 C CA . LEU A 1 144 ? 9.125 0.178 -15.445 1.00 88.06 144 LEU A CA 1
ATOM 1064 C C . LEU A 1 144 ? 7.945 0.299 -16.405 1.00 88.06 144 LEU A C 1
ATOM 1066 O O . LEU A 1 144 ? 6.824 0.588 -15.983 1.00 88.06 144 LEU A O 1
ATOM 1070 N N . LEU A 1 145 ? 8.182 0.027 -17.686 1.00 89.31 145 LEU A N 1
ATOM 1071 C CA . LEU A 1 145 ? 7.111 -0.184 -18.655 1.00 89.31 145 LEU A CA 1
ATOM 1072 C C . LEU A 1 145 ? 6.838 -1.680 -18.772 1.00 89.31 145 LEU A C 1
ATOM 1074 O O . LEU A 1 145 ? 7.734 -2.443 -19.138 1.00 89.31 145 LEU A O 1
ATOM 1078 N N . VAL A 1 146 ? 5.607 -2.092 -18.479 1.00 89.19 146 VAL A N 1
ATOM 1079 C CA . VAL A 1 146 ? 5.161 -3.488 -18.544 1.00 89.19 146 VAL A CA 1
ATOM 1080 C C . VAL A 1 146 ? 4.056 -3.618 -19.586 1.00 89.19 146 VAL A C 1
ATOM 1082 O O . VAL A 1 146 ? 3.046 -2.921 -19.522 1.00 89.19 146 VAL A O 1
ATOM 1085 N N . GLY A 1 147 ? 4.237 -4.500 -20.567 1.00 89.62 147 GLY A N 1
ATOM 1086 C CA . GLY A 1 147 ? 3.273 -4.643 -21.658 1.00 89.62 147 GLY A CA 1
ATOM 1087 C C . GLY A 1 147 ? 3.462 -5.901 -22.494 1.00 89.62 147 GLY A C 1
ATOM 1088 O O . GLY A 1 147 ? 4.052 -6.884 -22.049 1.00 89.62 147 GLY A O 1
ATOM 1089 N N . ALA A 1 148 ? 2.944 -5.876 -23.722 1.00 86.31 148 ALA A N 1
ATOM 1090 C CA . ALA A 1 148 ? 3.064 -6.995 -24.653 1.00 86.31 148 ALA A CA 1
ATOM 1091 C C . ALA A 1 148 ? 4.536 -7.353 -24.937 1.00 86.31 148 ALA A C 1
ATOM 1093 O O . ALA A 1 148 ? 5.418 -6.484 -24.915 1.00 86.31 148 ALA A O 1
ATOM 1094 N N . ARG A 1 149 ? 4.785 -8.636 -25.233 1.00 83.50 149 ARG A N 1
ATOM 1095 C CA . ARG A 1 149 ? 6.117 -9.155 -25.573 1.00 83.50 149 ARG A CA 1
ATOM 1096 C C . ARG A 1 149 ? 6.736 -8.338 -26.724 1.00 83.50 149 ARG A C 1
ATOM 1098 O O . ARG A 1 149 ? 6.030 -8.068 -27.694 1.00 83.50 149 ARG A O 1
ATOM 1105 N N . PRO A 1 150 ? 8.015 -7.934 -26.635 1.00 78.06 150 PRO A N 1
ATOM 1106 C CA . PRO A 1 150 ? 8.743 -7.389 -27.780 1.00 78.06 150 PRO A CA 1
ATOM 1107 C C . PRO A 1 150 ? 8.789 -8.387 -28.944 1.00 78.06 150 PRO A C 1
ATOM 1109 O O . PRO A 1 150 ? 8.989 -9.580 -28.733 1.00 78.06 150 PRO A O 1
ATOM 1112 N N . GLU A 1 151 ? 8.605 -7.908 -30.171 1.00 81.12 151 GLU A N 1
ATOM 1113 C CA . GLU A 1 151 ? 8.699 -8.740 -31.375 1.00 81.12 151 GLU A CA 1
ATOM 1114 C C . GLU A 1 151 ? 10.097 -8.609 -31.996 1.00 81.12 151 GLU A C 1
ATOM 1116 O O . GLU A 1 151 ? 10.679 -7.521 -32.038 1.00 81.12 151 GLU A O 1
ATOM 1121 N N . ALA A 1 152 ? 10.657 -9.717 -32.486 1.00 80.88 152 ALA A N 1
ATOM 1122 C CA . ALA A 1 152 ? 11.931 -9.689 -33.196 1.00 80.88 152 ALA A CA 1
ATOM 1123 C C . ALA A 1 152 ? 11.799 -8.851 -34.480 1.00 80.88 152 ALA A C 1
ATOM 1125 O O . ALA A 1 152 ? 10.881 -9.057 -35.271 1.00 80.88 152 ALA A O 1
ATOM 1126 N N . GLY A 1 153 ? 12.715 -7.901 -34.686 1.00 82.19 153 GLY A N 1
ATOM 1127 C CA . GLY A 1 153 ? 12.656 -6.981 -35.828 1.00 82.19 153 GLY A CA 1
ATOM 1128 C C . GLY A 1 153 ? 11.591 -5.884 -35.706 1.00 82.19 153 GLY A C 1
ATOM 1129 O O . GLY A 1 153 ? 11.286 -5.231 -36.704 1.00 82.19 153 GLY A O 1
ATOM 1130 N N . GLU A 1 154 ? 11.030 -5.662 -34.510 1.00 84.50 154 GLU A N 1
ATOM 1131 C CA . GLU A 1 154 ? 10.096 -4.563 -34.255 1.00 84.50 154 GLU A CA 1
ATOM 1132 C C . GLU A 1 154 ? 10.698 -3.214 -34.692 1.00 84.50 154 GLU A C 1
ATOM 1134 O O . GLU A 1 154 ? 11.789 -2.823 -34.268 1.00 84.50 154 GLU A O 1
ATOM 1139 N N . SER A 1 155 ? 9.974 -2.484 -35.549 1.00 91.19 155 SER A N 1
ATOM 1140 C CA . SER A 1 155 ? 10.408 -1.155 -35.991 1.00 91.19 155 SER A CA 1
ATOM 1141 C C . SER A 1 155 ? 10.408 -0.153 -34.825 1.00 91.19 155 SER A C 1
ATOM 1143 O O . SER A 1 155 ? 9.587 -0.275 -33.910 1.00 91.19 155 SER A O 1
ATOM 1145 N N . PRO A 1 156 ? 11.241 0.907 -34.860 1.00 90.88 156 PRO A N 1
ATOM 1146 C CA . PRO A 1 156 ? 11.239 1.937 -33.817 1.00 90.88 156 PRO A CA 1
ATOM 1147 C C . PRO A 1 156 ? 9.860 2.570 -33.572 1.00 90.88 156 PRO A C 1
ATOM 1149 O O . PRO A 1 156 ? 9.504 2.851 -32.428 1.00 90.88 156 PRO A O 1
ATOM 1152 N N . ALA A 1 157 ? 9.062 2.751 -34.630 1.00 92.69 157 ALA A N 1
ATOM 1153 C CA . ALA A 1 157 ? 7.710 3.298 -34.534 1.00 92.69 157 ALA A CA 1
ATOM 1154 C C . ALA A 1 157 ? 6.739 2.332 -33.833 1.00 92.69 157 ALA A C 1
ATOM 1156 O O . ALA A 1 157 ? 5.983 2.750 -32.956 1.00 92.69 157 ALA A O 1
ATOM 1157 N N . ALA A 1 158 ? 6.796 1.039 -34.170 1.00 89.25 158 ALA A N 1
ATOM 1158 C CA . ALA A 1 158 ? 5.989 0.012 -33.512 1.00 89.25 158 ALA A CA 1
ATOM 1159 C C . ALA A 1 158 ? 6.352 -0.115 -32.024 1.00 89.25 158 ALA A C 1
ATOM 1161 O O . ALA A 1 158 ? 5.462 -0.092 -31.172 1.00 89.25 158 ALA A O 1
ATOM 1162 N N . LYS A 1 159 ? 7.654 -0.108 -31.699 1.00 88.12 159 LYS A N 1
ATOM 1163 C CA . LYS A 1 159 ? 8.129 -0.109 -30.311 1.00 88.12 159 LYS A CA 1
ATOM 1164 C C . LYS A 1 159 ? 7.587 1.087 -29.531 1.00 88.12 159 LYS A C 1
ATOM 1166 O O . LYS A 1 159 ? 7.048 0.900 -28.444 1.00 88.12 159 LYS A O 1
ATOM 1171 N N . ALA A 1 160 ? 7.707 2.299 -30.079 1.00 89.12 160 ALA A N 1
ATOM 1172 C CA . ALA A 1 160 ? 7.232 3.516 -29.424 1.00 89.12 160 ALA A CA 1
ATOM 1173 C C . ALA A 1 160 ? 5.717 3.482 -29.163 1.00 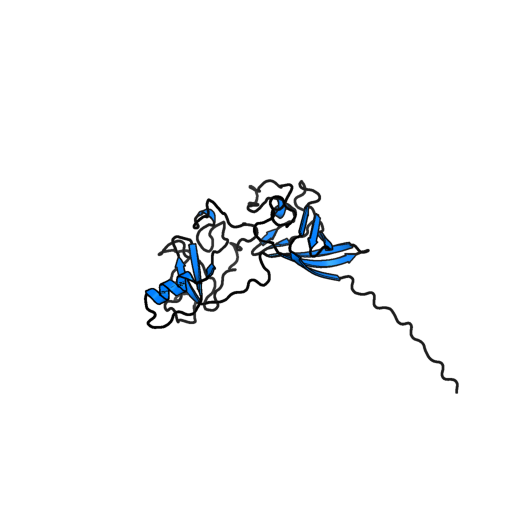89.12 160 ALA A C 1
ATOM 1175 O O . ALA A 1 160 ? 5.277 3.845 -28.073 1.00 89.12 160 ALA A O 1
ATOM 1176 N N . ALA A 1 161 ? 4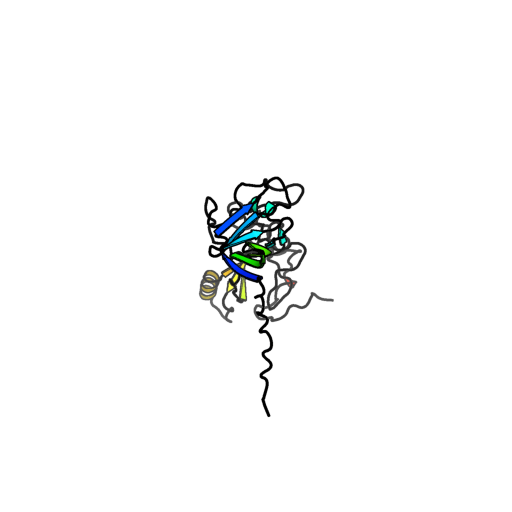.928 2.991 -30.123 1.00 90.38 161 ALA A N 1
ATOM 1177 C CA . ALA A 1 161 ? 3.485 2.835 -29.959 1.00 90.38 161 ALA A CA 1
ATOM 1178 C C . ALA A 1 161 ? 3.133 1.834 -28.843 1.00 90.38 161 ALA A C 1
ATOM 1180 O O . ALA A 1 161 ? 2.278 2.119 -28.005 1.00 90.38 161 ALA A O 1
ATOM 1181 N N . ARG A 1 162 ? 3.821 0.685 -28.779 1.00 88.81 162 ARG A N 1
ATOM 1182 C CA . ARG A 1 162 ? 3.600 -0.311 -27.716 1.00 88.81 162 ARG A CA 1
ATOM 1183 C C . ARG A 1 162 ? 4.070 0.165 -26.346 1.00 88.81 162 ARG A C 1
ATOM 1185 O O . ARG A 1 162 ? 3.395 -0.103 -25.359 1.00 88.81 162 ARG A O 1
ATOM 1192 N N . ASP A 1 163 ? 5.191 0.879 -26.273 1.00 88.44 163 ASP A N 1
ATOM 1193 C CA . ASP A 1 163 ? 5.689 1.467 -25.025 1.00 88.44 163 ASP A CA 1
ATOM 1194 C C . ASP A 1 163 ? 4.739 2.559 -24.506 1.00 88.44 163 ASP A C 1
ATOM 1196 O O . ASP A 1 163 ? 4.537 2.676 -23.299 1.00 88.44 163 ASP A O 1
ATOM 1200 N N . ALA A 1 164 ? 4.107 3.326 -25.402 1.00 89.38 164 ALA A N 1
ATOM 1201 C CA . ALA A 1 164 ? 3.081 4.304 -25.040 1.00 89.38 164 ALA A CA 1
ATOM 1202 C C . ALA A 1 164 ? 1.796 3.650 -24.497 1.00 89.38 164 ALA A C 1
ATOM 1204 O O . ALA A 1 164 ? 1.128 4.243 -23.653 1.00 89.38 164 ALA A O 1
ATOM 1205 N N . ALA A 1 165 ? 1.475 2.435 -24.950 1.00 89.56 165 ALA A N 1
ATOM 1206 C CA . ALA A 1 165 ? 0.342 1.641 -24.470 1.00 89.56 165 ALA A CA 1
ATOM 1207 C C . ALA A 1 165 ? 0.669 0.759 -23.246 1.00 89.56 165 ALA A C 1
ATOM 1209 O O . ALA A 1 165 ? -0.226 0.111 -22.702 1.00 89.56 165 ALA A O 1
ATOM 1210 N N . ALA A 1 166 ? 1.935 0.692 -22.822 1.00 91.19 166 ALA A N 1
ATOM 1211 C CA . ALA A 1 166 ? 2.364 -0.135 -21.701 1.00 91.19 166 ALA A CA 1
ATOM 1212 C C . ALA A 1 166 ? 1.906 0.442 -20.352 1.00 91.19 166 ALA A C 1
ATOM 1214 O O . ALA A 1 166 ? 1.824 1.657 -20.157 1.00 91.19 166 ALA A O 1
ATOM 1215 N N . ALA A 1 167 ? 1.677 -0.444 -19.383 1.00 92.12 167 ALA A N 1
ATOM 1216 C CA . ALA A 1 167 ? 1.453 -0.044 -18.006 1.00 92.12 167 ALA A CA 1
ATOM 1217 C C . ALA A 1 167 ? 2.744 0.540 -17.420 1.00 92.12 167 ALA A C 1
ATOM 1219 O O . ALA A 1 167 ? 3.826 -0.038 -17.553 1.00 92.12 167 ALA A O 1
ATOM 1220 N N . ARG A 1 168 ? 2.622 1.684 -16.745 1.00 90.75 168 ARG A N 1
ATOM 1221 C CA . ARG A 1 168 ? 3.712 2.293 -15.980 1.00 90.75 168 ARG A CA 1
ATOM 1222 C C . ARG A 1 168 ? 3.663 1.767 -14.558 1.00 90.75 168 ARG A C 1
ATOM 1224 O O . ARG A 1 168 ? 2.691 2.002 -13.846 1.00 90.75 168 ARG A O 1
ATOM 1231 N N . VAL A 1 169 ? 4.720 1.084 -14.147 1.00 89.25 169 VAL A N 1
ATOM 1232 C CA . VAL A 1 169 ? 4.856 0.545 -12.796 1.00 89.25 169 VAL A CA 1
ATOM 1233 C C . VAL A 1 169 ? 5.878 1.378 -12.037 1.00 89.25 169 VAL A C 1
ATOM 1235 O O . VAL A 1 169 ? 7.020 1.535 -12.470 1.00 89.25 169 VAL A O 1
ATOM 1238 N N . ARG A 1 170 ? 5.459 1.898 -10.883 1.00 89.25 170 ARG A N 1
ATOM 1239 C CA . ARG A 1 170 ? 6.318 2.550 -9.894 1.00 89.25 170 ARG A CA 1
ATOM 1240 C C . ARG A 1 170 ? 6.249 1.765 -8.603 1.00 89.25 170 ARG A C 1
ATOM 1242 O O . ARG A 1 170 ? 5.159 1.435 -8.148 1.00 89.25 170 ARG A O 1
ATOM 1249 N N . LEU A 1 171 ? 7.405 1.506 -8.005 1.00 89.06 171 LEU A N 1
ATOM 1250 C CA . LEU A 1 171 ? 7.452 0.989 -6.643 1.00 89.06 171 LEU A CA 1
ATOM 1251 C C . LEU A 1 171 ? 7.080 2.117 -5.688 1.00 89.06 171 LEU A C 1
ATOM 1253 O O . LEU A 1 171 ? 7.557 3.236 -5.864 1.00 89.06 171 LEU A O 1
ATOM 1257 N N . ASN A 1 172 ? 6.247 1.841 -4.694 1.00 90.00 172 ASN A N 1
ATOM 1258 C CA . ASN A 1 172 ? 6.028 2.765 -3.593 1.00 90.00 172 ASN A CA 1
ATOM 1259 C C . ASN A 1 172 ? 7.138 2.542 -2.566 1.00 90.00 172 ASN A C 1
ATOM 1261 O O . ASN A 1 172 ? 7.063 1.611 -1.781 1.00 90.00 172 ASN A O 1
ATOM 1265 N N . ASP A 1 173 ? 8.209 3.322 -2.653 1.00 89.62 173 ASP A N 1
ATOM 1266 C CA . ASP A 1 173 ? 9.467 3.074 -1.945 1.00 89.62 173 ASP A CA 1
ATOM 1267 C C . ASP A 1 173 ? 9.968 4.401 -1.358 1.00 89.62 173 ASP A C 1
ATOM 1269 O O . ASP A 1 173 ? 10.658 5.156 -2.058 1.00 89.62 173 ASP A O 1
ATOM 1273 N N . PRO A 1 174 ? 9.526 4.750 -0.136 1.00 89.19 174 PRO A N 1
ATOM 1274 C CA . PRO A 1 174 ? 9.851 6.023 0.502 1.00 89.19 174 PRO A CA 1
ATOM 1275 C C . PRO A 1 174 ? 11.355 6.167 0.751 1.00 89.19 174 PRO A C 1
ATOM 1277 O O . PRO A 1 174 ? 11.937 7.189 0.389 1.00 89.19 174 PRO A O 1
ATOM 1280 N N . GLU A 1 175 ? 11.985 5.105 1.259 1.00 87.25 175 GLU A N 1
ATOM 1281 C CA . GLU A 1 175 ? 13.415 5.057 1.592 1.00 87.25 175 GLU A CA 1
ATOM 1282 C C . GLU A 1 175 ? 14.307 4.783 0.378 1.00 87.25 175 GLU A C 1
ATOM 1284 O O . GLU A 1 175 ? 15.504 5.078 0.386 1.00 87.25 175 GLU A O 1
ATOM 1289 N N . GLY A 1 176 ? 13.722 4.300 -0.720 1.00 88.62 176 GLY A N 1
ATOM 1290 C CA . GLY A 1 176 ? 14.455 4.021 -1.943 1.00 88.62 176 GLY A CA 1
ATOM 1291 C C . GLY A 1 176 ? 15.374 2.822 -1.762 1.00 88.62 176 GLY A C 1
ATOM 1292 O O . GLY A 1 176 ? 16.526 2.901 -2.175 1.00 88.62 176 GLY A O 1
ATOM 1293 N N . ALA A 1 177 ? 14.906 1.741 -1.134 1.00 88.38 177 ALA A N 1
ATOM 1294 C CA . ALA A 1 177 ? 15.658 0.496 -0.969 1.00 88.38 177 ALA A CA 1
ATOM 1295 C C . ALA A 1 177 ? 15.782 -0.278 -2.298 1.00 88.38 177 ALA A C 1
ATOM 1297 O O . ALA A 1 177 ? 16.864 -0.747 -2.665 1.00 88.38 177 ALA A O 1
ATOM 1298 N N . TYR A 1 178 ? 14.710 -0.310 -3.093 1.00 87.69 178 TYR A N 1
ATOM 1299 C CA . TYR A 1 178 ? 14.616 -1.035 -4.368 1.00 87.69 178 TYR A CA 1
ATOM 1300 C C . TYR A 1 178 ? 14.618 -0.116 -5.588 1.00 87.69 178 TYR A C 1
ATOM 1302 O O . TYR A 1 178 ? 14.476 -0.590 -6.714 1.00 87.69 178 TYR A O 1
ATOM 1310 N N . GLY A 1 179 ? 14.784 1.191 -5.403 1.00 88.38 179 GLY A N 1
ATOM 1311 C CA . GLY A 1 179 ? 14.971 2.128 -6.501 1.00 88.38 179 GLY A CA 1
ATOM 1312 C C . GLY A 1 179 ? 15.056 3.572 -6.041 1.00 88.38 179 GLY A C 1
ATOM 1313 O O . GLY A 1 179 ? 15.539 3.866 -4.950 1.00 88.38 179 GLY A O 1
ATOM 1314 N N . LYS A 1 180 ? 14.617 4.510 -6.887 1.00 90.19 180 LYS A N 1
ATOM 1315 C CA . LYS A 1 180 ? 14.518 5.918 -6.473 1.00 90.19 180 LYS A CA 1
ATOM 1316 C C . LYS A 1 180 ? 13.570 6.039 -5.276 1.00 90.19 180 LYS A C 1
ATOM 1318 O O . LYS A 1 180 ? 12.535 5.369 -5.254 1.00 90.19 180 LYS A O 1
ATOM 1323 N N . ARG A 1 181 ? 13.876 6.937 -4.337 1.00 90.75 181 ARG A N 1
ATOM 1324 C CA . ARG A 1 181 ? 12.926 7.320 -3.283 1.00 90.75 181 ARG A CA 1
ATOM 1325 C C . ARG A 1 181 ? 11.682 7.927 -3.903 1.00 90.75 181 ARG A C 1
ATOM 1327 O O . ARG A 1 181 ? 11.760 8.532 -4.973 1.00 90.75 181 ARG A O 1
ATOM 1334 N N . ASN A 1 182 ? 10.547 7.827 -3.221 1.00 90.06 182 ASN A N 1
ATOM 1335 C CA . ASN A 1 182 ? 9.304 8.462 -3.662 1.00 90.06 182 ASN A CA 1
ATOM 1336 C C . ASN A 1 182 ? 9.486 9.951 -3.982 1.00 90.06 182 ASN A C 1
ATOM 1338 O O . ASN A 1 182 ? 9.026 10.399 -5.031 1.00 90.06 182 ASN A O 1
ATOM 1342 N N . ALA A 1 183 ? 10.230 10.678 -3.146 1.00 88.00 183 ALA A N 1
ATOM 1343 C CA . ALA A 1 183 ? 10.529 12.096 -3.346 1.00 88.00 183 ALA A CA 1
ATOM 1344 C C . ALA A 1 183 ? 11.357 12.387 -4.616 1.00 88.00 183 ALA A C 1
ATOM 1346 O O . ALA A 1 183 ? 11.201 13.448 -5.214 1.00 88.00 183 ALA A O 1
ATOM 1347 N N . ASP A 1 184 ? 12.189 11.437 -5.057 1.00 89.94 184 ASP A N 1
ATOM 1348 C CA . ASP A 1 184 ? 13.097 11.594 -6.203 1.00 89.94 184 ASP A CA 1
ATOM 1349 C C . ASP A 1 184 ? 12.490 11.084 -7.528 1.00 89.94 184 ASP A C 1
ATOM 1351 O O . ASP A 1 184 ? 13.128 11.157 -8.583 1.00 89.94 184 ASP A O 1
ATOM 1355 N N . LYS A 1 185 ? 11.276 10.518 -7.495 1.00 88.25 185 LYS A N 1
ATOM 1356 C CA . LYS A 1 185 ? 10.547 10.057 -8.690 1.00 88.25 185 LYS A CA 1
ATOM 1357 C C . LYS A 1 185 ? 9.923 11.230 -9.437 1.00 88.25 185 LYS A C 1
ATOM 1359 O O . LYS A 1 185 ? 9.702 12.309 -8.888 1.00 88.25 185 LYS A O 1
ATOM 1364 N N . PHE A 1 186 ? 9.556 11.001 -10.697 1.00 83.25 186 PHE A N 1
ATOM 1365 C CA . PHE A 1 186 ? 8.791 11.991 -11.455 1.00 83.25 186 PHE A CA 1
ATOM 1366 C C . PHE A 1 186 ? 7.468 12.318 -10.746 1.00 83.25 186 PHE A C 1
ATOM 1368 O O . PHE A 1 186 ? 6.675 11.425 -10.439 1.00 83.25 186 PHE A O 1
ATOM 1375 N N . GLY A 1 187 ? 7.249 13.607 -10.472 1.00 77.00 187 GLY A N 1
ATOM 1376 C CA . GLY A 1 187 ? 6.110 14.088 -9.686 1.00 77.00 187 GLY A CA 1
ATOM 1377 C C . GLY A 1 187 ? 6.214 13.835 -8.175 1.00 77.00 187 GLY A C 1
ATOM 1378 O O . GLY A 1 187 ? 5.273 14.163 -7.462 1.00 77.00 187 GLY A O 1
ATOM 1379 N N . GLY A 1 188 ? 7.335 13.302 -7.673 1.00 68.44 188 GLY A N 1
ATOM 1380 C CA . GLY A 1 188 ? 7.532 12.903 -6.274 1.00 68.44 188 GLY A CA 1
ATOM 1381 C C . GLY A 1 188 ? 7.384 14.038 -5.259 1.00 68.44 188 GLY A C 1
ATOM 1382 O O . GLY A 1 188 ? 6.776 13.847 -4.213 1.00 68.44 188 GLY A O 1
ATOM 1383 N N . GLY A 1 189 ? 7.840 15.246 -5.601 1.00 65.81 189 GLY A N 1
ATOM 1384 C CA . GLY A 1 189 ? 7.651 16.437 -4.762 1.00 65.81 189 GLY A CA 1
ATOM 1385 C C . GLY A 1 189 ? 6.223 17.005 -4.752 1.00 65.81 189 GLY A C 1
ATOM 1386 O O . GLY A 1 189 ? 5.910 17.822 -3.894 1.00 65.81 189 GLY A O 1
ATOM 1387 N N . ALA A 1 190 ? 5.359 16.599 -5.690 1.00 58.75 190 ALA A N 1
ATOM 1388 C CA . ALA A 1 190 ? 4.003 17.140 -5.859 1.00 58.75 190 ALA A CA 1
ATOM 1389 C C . ALA A 1 190 ? 2.884 16.105 -5.626 1.00 58.75 190 ALA A C 1
ATOM 1391 O O . ALA A 1 190 ? 1.728 16.478 -5.445 1.00 58.75 190 ALA A O 1
ATOM 1392 N N . SER A 1 191 ? 3.206 14.810 -5.642 1.00 54.78 191 SER A N 1
ATOM 1393 C CA . SER A 1 191 ? 2.272 13.706 -5.411 1.00 54.78 191 SER A CA 1
ATOM 1394 C C . SER A 1 191 ? 3.022 12.515 -4.808 1.00 54.78 191 SER A C 1
ATOM 1396 O O . SER A 1 191 ? 3.232 11.512 -5.502 1.00 54.78 191 SER A O 1
ATOM 1398 N N . PRO A 1 192 ? 3.464 12.610 -3.545 1.00 74.94 192 PRO A N 1
ATOM 1399 C CA . PRO A 1 192 ? 4.091 11.478 -2.887 1.00 74.94 192 PRO A CA 1
ATOM 1400 C C . PRO A 1 192 ? 3.067 10.335 -2.787 1.00 74.94 192 PRO A C 1
ATOM 1402 O O . PRO A 1 192 ? 1.896 10.540 -2.463 1.00 74.94 192 PRO A O 1
ATOM 1405 N N . LEU A 1 193 ? 3.492 9.139 -3.191 1.00 87.38 193 LEU A N 1
ATOM 1406 C CA . LEU A 1 193 ? 2.705 7.915 -3.046 1.00 87.38 193 LEU A CA 1
ATOM 1407 C C . LEU A 1 193 ? 2.394 7.706 -1.559 1.00 87.38 193 LEU A C 1
ATOM 1409 O O . LEU A 1 193 ? 3.208 8.064 -0.722 1.00 87.38 193 LEU A O 1
ATOM 1413 N N . ASP A 1 194 ? 1.232 7.152 -1.230 1.00 90.44 194 ASP A N 1
ATOM 1414 C CA . ASP A 1 194 ? 0.829 6.940 0.164 1.00 90.44 194 ASP A CA 1
ATOM 1415 C C . ASP A 1 194 ? 1.729 5.892 0.837 1.00 90.44 194 ASP A C 1
ATOM 1417 O O . ASP A 1 194 ? 1.660 4.709 0.499 1.00 90.44 194 ASP A O 1
ATOM 1421 N N . ASP A 1 195 ? 2.576 6.310 1.776 1.00 90.88 195 ASP A N 1
ATOM 1422 C CA . ASP A 1 195 ? 3.613 5.472 2.387 1.00 90.88 195 ASP A CA 1
ATOM 1423 C C . ASP A 1 195 ? 3.022 4.320 3.210 1.00 90.88 195 ASP A C 1
ATOM 1425 O O . ASP A 1 195 ? 3.706 3.331 3.453 1.00 90.88 195 ASP A O 1
ATOM 1429 N N . ARG A 1 196 ? 1.732 4.378 3.573 1.00 92.50 196 ARG A N 1
ATOM 1430 C CA . ARG A 1 196 ? 1.036 3.255 4.226 1.00 92.50 196 ARG A CA 1
ATOM 1431 C C . ARG A 1 196 ? 0.921 2.026 3.318 1.00 92.50 196 ARG A C 1
ATOM 1433 O O . ARG A 1 196 ? 0.644 0.935 3.801 1.00 92.50 196 ARG A O 1
ATOM 1440 N N . PHE A 1 197 ? 1.109 2.203 2.008 1.00 91.25 197 PHE A N 1
ATOM 1441 C CA . PHE A 1 197 ? 1.121 1.147 0.991 1.00 91.25 197 PHE A CA 1
ATOM 1442 C C . PHE A 1 197 ? 2.526 0.938 0.408 1.00 91.25 197 PHE A C 1
ATOM 1444 O O . PHE A 1 197 ? 2.659 0.585 -0.770 1.00 91.25 197 PHE A O 1
ATOM 1451 N N . SER A 1 198 ? 3.579 1.264 1.163 1.00 90.62 198 SER A N 1
ATOM 1452 C CA . SER A 1 198 ? 4.952 1.110 0.693 1.00 90.62 198 SER A CA 1
ATOM 1453 C C . SER A 1 198 ? 5.366 -0.354 0.585 1.00 90.62 198 SER A C 1
ATOM 1455 O O . SER A 1 198 ? 4.805 -1.248 1.213 1.00 90.62 198 SER A O 1
ATOM 1457 N N . VAL A 1 199 ? 6.398 -0.602 -0.212 1.00 89.50 199 VAL A N 1
ATOM 1458 C CA . VAL A 1 199 ? 7.178 -1.834 -0.120 1.00 89.50 199 VAL A CA 1
ATOM 1459 C C . VAL A 1 199 ? 7.815 -1.938 1.266 1.00 89.50 199 VAL A C 1
ATOM 1461 O O . VAL A 1 199 ? 8.088 -0.925 1.912 1.00 89.50 199 VAL A O 1
ATOM 1464 N N . ASP A 1 200 ? 8.051 -3.170 1.700 1.00 88.00 200 ASP A N 1
ATOM 1465 C CA . ASP A 1 200 ? 8.858 -3.460 2.881 1.00 88.00 200 ASP A CA 1
ATOM 1466 C C . ASP A 1 200 ? 10.342 -3.274 2.516 1.00 88.00 200 ASP A C 1
ATOM 1468 O O . ASP A 1 200 ? 10.797 -3.990 1.622 1.00 88.00 200 ASP A O 1
ATOM 1472 N N . PRO A 1 201 ? 11.080 -2.328 3.128 1.00 84.00 201 PRO A N 1
ATOM 1473 C CA . PRO A 1 201 ? 12.491 -2.075 2.824 1.00 84.00 201 PRO A CA 1
ATOM 1474 C C . PRO A 1 201 ? 13.450 -3.165 3.329 1.00 84.00 201 PRO A C 1
ATOM 1476 O O . PRO A 1 201 ? 14.601 -3.198 2.891 1.00 84.00 201 PRO A O 1
ATOM 1479 N N . ASP A 1 202 ? 12.999 -4.043 4.228 1.00 83.44 202 ASP A N 1
ATOM 1480 C CA . ASP A 1 202 ? 13.830 -5.061 4.879 1.00 83.44 202 ASP A CA 1
ATOM 1481 C C . ASP A 1 202 ? 13.592 -6.474 4.320 1.00 83.44 202 ASP A C 1
ATOM 1483 O O . ASP A 1 202 ? 14.362 -7.399 4.589 1.00 83.44 202 ASP A O 1
ATOM 1487 N N . ASN A 1 203 ? 12.559 -6.657 3.496 1.00 80.62 203 ASN A N 1
ATOM 1488 C CA . ASN A 1 203 ? 12.239 -7.921 2.831 1.00 80.62 203 ASN A CA 1
ATOM 1489 C C . ASN A 1 203 ? 12.268 -7.764 1.308 1.00 80.62 203 ASN A C 1
ATOM 1491 O O . ASN A 1 203 ? 12.174 -6.660 0.821 1.00 80.62 203 ASN A O 1
ATOM 1495 N N . PRO A 1 204 ? 12.393 -8.823 0.496 1.00 70.88 204 PRO A N 1
ATOM 1496 C CA . PRO A 1 204 ? 12.356 -8.698 -0.966 1.00 70.88 204 PRO A CA 1
ATOM 1497 C C . PRO A 1 204 ? 10.932 -8.861 -1.564 1.00 70.88 204 PRO A C 1
ATOM 1499 O O . PRO A 1 204 ? 10.624 -9.946 -2.064 1.00 70.88 204 PRO A O 1
ATOM 1502 N N . PRO A 1 205 ? 10.035 -7.845 -1.584 1.00 71.75 205 PRO A N 1
ATOM 1503 C CA . PRO A 1 205 ? 8.660 -8.032 -2.056 1.00 71.75 205 PRO A CA 1
ATOM 1504 C C . PRO A 1 205 ? 8.526 -7.986 -3.581 1.00 71.75 205 PRO A C 1
ATOM 1506 O O . PRO A 1 205 ? 7.494 -8.387 -4.118 1.00 71.75 205 PRO A O 1
ATOM 1509 N N . VAL A 1 206 ? 9.529 -7.465 -4.296 1.00 76.81 206 VAL A N 1
ATOM 1510 C CA . VAL A 1 206 ? 9.444 -7.241 -5.744 1.00 76.81 206 VAL A CA 1
ATOM 1511 C C . VAL A 1 206 ? 10.135 -8.360 -6.496 1.00 76.81 206 VAL A C 1
ATOM 1513 O O . VAL A 1 206 ? 11.340 -8.587 -6.367 1.00 76.81 206 VAL A O 1
ATOM 1516 N N . VAL A 1 207 ? 9.361 -9.036 -7.336 1.00 77.00 207 VAL A N 1
ATOM 1517 C CA . VAL A 1 207 ? 9.806 -10.218 -8.060 1.00 77.00 207 VAL A CA 1
ATOM 1518 C C . VAL A 1 207 ? 9.273 -10.211 -9.487 1.00 77.00 207 VAL A C 1
ATOM 1520 O O . VAL A 1 207 ? 8.187 -9.697 -9.752 1.00 77.00 207 VAL A O 1
ATOM 1523 N N . ALA A 1 208 ? 10.030 -10.784 -10.417 1.00 74.19 208 ALA A N 1
ATOM 1524 C CA . ALA A 1 208 ? 9.582 -11.053 -11.775 1.00 74.19 208 ALA A CA 1
ATOM 1525 C C . ALA A 1 208 ? 9.555 -12.565 -12.000 1.00 74.19 208 ALA A C 1
ATOM 1527 O O . ALA A 1 208 ? 10.369 -13.292 -11.442 1.00 74.19 208 ALA A O 1
ATOM 1528 N N . LEU A 1 209 ? 8.673 -13.051 -12.880 1.00 71.94 209 LEU A N 1
ATOM 1529 C CA . LEU A 1 209 ? 8.625 -14.481 -13.221 1.00 71.94 209 LEU A CA 1
ATOM 1530 C C . LEU A 1 209 ? 10.001 -15.022 -13.637 1.00 71.94 209 LEU A C 1
ATOM 1532 O O . LEU A 1 209 ? 10.336 -16.170 -13.363 1.00 71.94 209 LEU A O 1
ATOM 1536 N N . THR A 1 210 ? 10.796 -14.186 -14.302 1.00 64.44 210 THR A N 1
ATOM 1537 C CA . THR A 1 210 ? 12.115 -14.562 -14.786 1.00 64.44 210 THR A CA 1
ATOM 1538 C C . THR A 1 210 ? 13.237 -14.330 -13.777 1.00 64.44 210 THR A C 1
ATOM 1540 O O . THR A 1 210 ? 14.300 -14.875 -14.056 1.00 64.44 210 THR A O 1
ATOM 1543 N N . GLY A 1 211 ? 13.027 -13.622 -12.641 1.00 61.66 211 GLY A N 1
ATOM 1544 C CA . GLY A 1 211 ? 14.075 -13.194 -11.688 1.00 61.66 211 GLY A CA 1
ATOM 1545 C C . GLY A 1 211 ? 13.655 -12.651 -10.318 1.00 61.66 211 GLY A C 1
ATOM 1546 O O . GLY A 1 211 ? 12.601 -12.037 -10.174 1.00 61.66 211 GLY A O 1
ATOM 1547 N N . PHE A 1 212 ? 14.521 -12.846 -9.314 1.00 63.00 212 PHE A N 1
ATOM 1548 C CA . PHE A 1 212 ? 14.272 -12.524 -7.902 1.00 63.00 212 PHE A CA 1
ATOM 1549 C C . PHE A 1 212 ? 15.556 -12.074 -7.174 1.00 63.00 212 PHE A C 1
ATOM 1551 O O . PHE A 1 212 ? 16.600 -12.689 -7.396 1.00 63.00 212 PHE A O 1
ATOM 1558 N N . PRO A 1 213 ? 15.473 -11.126 -6.220 1.00 64.88 213 PRO A N 1
ATOM 1559 C CA . PRO A 1 213 ? 14.549 -9.990 -6.173 1.00 64.88 213 PRO A CA 1
ATOM 1560 C C . PRO A 1 213 ? 14.899 -8.920 -7.214 1.00 64.88 213 PRO A C 1
ATOM 1562 O O . PRO A 1 213 ? 16.051 -8.769 -7.619 1.00 64.88 213 PRO A O 1
ATOM 1565 N N . MET A 1 214 ? 13.891 -8.165 -7.646 1.00 74.88 214 MET A N 1
ATOM 1566 C CA . MET A 1 214 ? 14.030 -7.121 -8.662 1.00 74.88 214 MET A CA 1
ATOM 1567 C C . MET A 1 214 ? 14.058 -5.725 -8.031 1.00 74.88 214 MET A C 1
ATOM 1569 O O . MET A 1 214 ? 13.405 -5.458 -7.029 1.00 74.88 214 MET A O 1
ATOM 1573 N N . CYS A 1 215 ? 14.782 -4.809 -8.666 1.00 83.44 215 CYS A N 1
ATOM 1574 C CA . CYS A 1 215 ? 14.877 -3.395 -8.303 1.00 83.44 215 CYS A CA 1
ATOM 1575 C C . CYS A 1 215 ? 14.733 -2.525 -9.564 1.00 83.44 215 CYS A C 1
ATOM 1577 O O . CYS A 1 215 ? 15.023 -2.977 -10.679 1.00 83.44 215 CYS A O 1
ATOM 1579 N N . ILE A 1 216 ? 14.289 -1.275 -9.403 1.00 87.88 216 ILE A N 1
ATOM 1580 C CA . ILE A 1 216 ? 14.286 -0.260 -10.463 1.00 87.88 216 ILE A CA 1
ATOM 1581 C C . ILE A 1 216 ? 15.553 0.588 -10.304 1.00 87.88 216 ILE A C 1
ATOM 1583 O O . ILE A 1 216 ? 15.644 1.357 -9.347 1.00 87.88 216 ILE A O 1
ATOM 1587 N N . PRO A 1 217 ? 16.530 0.492 -11.220 1.00 87.69 217 PRO A N 1
ATOM 1588 C CA . PRO A 1 217 ? 17.796 1.196 -11.073 1.00 87.69 217 PRO A CA 1
ATOM 1589 C C . PRO A 1 217 ? 17.610 2.717 -11.011 1.00 87.69 217 PRO A C 1
ATOM 1591 O O . PRO A 1 217 ? 16.831 3.313 -11.757 1.00 87.69 217 PRO A O 1
ATOM 1594 N N . ARG A 1 218 ? 18.367 3.355 -10.116 1.00 88.56 218 ARG A N 1
ATOM 1595 C CA . ARG A 1 218 ? 18.367 4.809 -9.889 1.00 88.56 218 ARG A CA 1
ATOM 1596 C C . ARG A 1 218 ? 19.136 5.562 -10.975 1.00 88.56 218 ARG A C 1
ATOM 1598 O O . ARG A 1 218 ? 18.872 6.746 -11.200 1.00 88.56 218 ARG A O 1
ATOM 1605 N N . SER A 1 219 ? 20.083 4.878 -11.617 1.00 88.81 219 SER A N 1
ATOM 1606 C CA . SER A 1 219 ? 20.972 5.361 -12.675 1.00 88.81 219 SER A CA 1
ATOM 1607 C C . SER A 1 219 ? 21.410 4.196 -13.579 1.00 88.81 219 SER A C 1
ATOM 1609 O O . SER A 1 219 ? 21.118 3.035 -13.298 1.00 88.81 219 SER A O 1
ATOM 1611 N N . ALA A 1 220 ? 22.126 4.487 -14.670 1.00 85.62 220 ALA A N 1
ATOM 1612 C CA . ALA A 1 220 ? 22.644 3.447 -15.567 1.00 85.62 220 ALA A CA 1
ATOM 1613 C C . ALA A 1 220 ? 23.658 2.509 -14.877 1.00 85.62 220 ALA A C 1
ATOM 1615 O O . ALA A 1 220 ? 23.712 1.321 -15.189 1.00 85.62 220 ALA A O 1
ATOM 1616 N N . ALA A 1 221 ? 24.424 3.039 -13.919 1.00 86.62 221 ALA A N 1
ATOM 1617 C CA . ALA A 1 221 ? 25.388 2.308 -13.106 1.00 86.62 221 ALA A CA 1
ATOM 1618 C C . ALA A 1 221 ? 24.970 2.398 -11.632 1.00 86.62 221 ALA A C 1
ATOM 1620 O O . ALA A 1 221 ? 25.518 3.191 -10.870 1.00 86.62 221 ALA A O 1
ATOM 1621 N N . ASP A 1 222 ? 23.951 1.623 -11.258 1.00 86.31 222 ASP A N 1
ATOM 1622 C CA . ASP A 1 222 ? 23.443 1.539 -9.887 1.00 86.31 222 ASP A CA 1
ATOM 1623 C C . ASP A 1 222 ? 24.065 0.323 -9.169 1.00 86.31 222 ASP A C 1
ATOM 1625 O O . ASP A 1 222 ? 23.706 -0.810 -9.501 1.00 86.31 222 ASP A O 1
ATOM 1629 N N . PRO A 1 223 ? 24.977 0.511 -8.193 1.00 84.75 223 PRO A N 1
ATOM 1630 C CA . PRO A 1 223 ? 25.604 -0.597 -7.467 1.00 84.75 223 PRO A CA 1
ATOM 1631 C C . PRO A 1 223 ? 24.623 -1.403 -6.607 1.00 84.75 223 PRO A C 1
ATOM 1633 O O . PRO A 1 223 ? 24.856 -2.582 -6.366 1.00 84.75 223 PRO A O 1
ATOM 1636 N N . GLN A 1 224 ? 23.528 -0.783 -6.153 1.00 83.69 224 GLN A N 1
ATOM 1637 C CA . GLN A 1 224 ? 22.473 -1.446 -5.379 1.00 83.69 224 GLN A CA 1
ATOM 1638 C C . GLN A 1 224 ? 21.449 -2.136 -6.291 1.00 83.69 224 GLN A C 1
ATOM 1640 O O . GLN A 1 224 ? 20.654 -2.950 -5.832 1.00 83.69 224 GLN A O 1
ATOM 1645 N N . CYS A 1 225 ? 21.460 -1.810 -7.586 1.00 83.00 225 CYS A N 1
ATOM 1646 C CA . CYS A 1 225 ? 20.616 -2.425 -8.599 1.00 83.00 225 CYS A CA 1
ATOM 1647 C C . CYS A 1 225 ? 21.400 -2.744 -9.889 1.00 83.00 225 CYS A C 1
ATOM 1649 O O . CYS A 1 225 ? 21.103 -2.188 -10.963 1.00 83.00 225 CYS A O 1
ATOM 1651 N N . PRO A 1 226 ? 22.415 -3.626 -9.814 1.00 79.12 226 PRO A N 1
ATOM 1652 C CA . PRO A 1 226 ? 23.334 -3.857 -10.920 1.00 79.12 226 PRO A CA 1
ATOM 1653 C C . PRO A 1 226 ? 22.631 -4.480 -12.129 1.00 79.12 226 PRO A C 1
ATOM 1655 O O . PRO A 1 226 ? 21.627 -5.185 -12.014 1.00 79.12 226 PRO A O 1
ATOM 1658 N N . ALA A 1 227 ? 23.175 -4.226 -13.323 1.00 75.56 227 ALA A N 1
ATOM 1659 C CA . ALA A 1 227 ? 22.636 -4.766 -14.573 1.00 75.56 227 ALA A CA 1
ATOM 1660 C C . ALA A 1 227 ? 22.661 -6.294 -14.635 1.00 75.56 227 ALA A C 1
ATOM 1662 O O . ALA A 1 227 ? 21.828 -6.867 -15.322 1.00 75.56 227 ALA A O 1
ATOM 1663 N N . SER A 1 228 ? 23.540 -6.945 -13.872 1.00 72.06 228 SER A N 1
ATOM 1664 C CA . SER A 1 228 ? 23.576 -8.402 -13.714 1.00 72.06 228 SER A CA 1
ATOM 1665 C C . SER A 1 228 ? 22.302 -8.985 -13.098 1.00 72.06 228 SER A C 1
ATOM 1667 O O . SER A 1 228 ? 21.998 -10.147 -13.340 1.00 72.06 228 SER A O 1
ATOM 1669 N N . ASN A 1 229 ? 21.528 -8.189 -12.351 1.00 68.81 229 ASN A N 1
ATOM 1670 C CA . ASN A 1 229 ? 20.221 -8.603 -11.829 1.00 68.81 229 ASN A CA 1
ATOM 1671 C C . ASN A 1 229 ? 19.127 -8.546 -12.920 1.00 68.81 229 ASN A C 1
ATOM 1673 O O . ASN A 1 229 ? 17.953 -8.756 -12.629 1.00 68.81 229 ASN A O 1
ATOM 1677 N N . ARG A 1 230 ? 19.489 -8.192 -14.166 1.00 70.75 230 ARG A N 1
ATOM 1678 C CA . ARG A 1 230 ? 18.603 -8.002 -15.326 1.00 70.75 230 ARG A CA 1
ATOM 1679 C C . ARG A 1 230 ? 19.122 -8.767 -16.544 1.00 70.75 230 ARG A C 1
ATOM 1681 O O . ARG A 1 230 ? 20.319 -9.004 -16.680 1.00 70.75 230 ARG A O 1
ATOM 1688 N N . ALA A 1 231 ? 18.201 -9.306 -17.341 1.00 59.22 231 ALA A N 1
ATOM 1689 C CA . ALA A 1 231 ? 18.499 -10.465 -18.174 1.00 59.22 231 ALA A CA 1
ATOM 1690 C C . ALA A 1 231 ? 19.361 -9.936 -19.306 1.00 59.22 231 ALA A C 1
ATOM 1692 O O . ALA A 1 231 ? 18.982 -8.927 -19.905 1.00 59.22 231 ALA A O 1
ATOM 1693 N N . PRO A 1 232 ? 20.509 -10.560 -19.608 1.00 54.09 232 PRO A N 1
ATOM 1694 C CA . PRO A 1 232 ? 21.402 -10.030 -20.630 1.00 54.09 232 PRO A CA 1
ATOM 1695 C C . PRO A 1 232 ? 20.747 -10.023 -22.021 1.00 54.09 232 PRO A C 1
ATOM 1697 O O . PRO A 1 232 ? 21.207 -9.301 -22.900 1.00 54.09 232 PRO A O 1
ATOM 1700 N N . ALA A 1 233 ? 19.654 -10.776 -22.213 1.00 53.78 233 ALA A N 1
ATOM 1701 C CA . ALA A 1 233 ? 18.843 -10.761 -23.422 1.00 53.78 233 ALA A CA 1
ATOM 1702 C C . ALA A 1 233 ? 17.342 -10.595 -23.103 1.00 53.78 233 ALA A C 1
ATOM 1704 O O . ALA A 1 233 ? 16.873 -11.156 -22.108 1.00 53.78 233 ALA A O 1
ATOM 1705 N N . PRO A 1 234 ? 16.569 -9.907 -23.969 1.00 48.31 234 PRO A N 1
ATOM 1706 C CA . PRO A 1 234 ? 15.114 -9.750 -23.834 1.00 48.31 234 PRO A CA 1
ATOM 1707 C C . PRO A 1 234 ? 14.336 -11.082 -23.797 1.00 48.31 234 PRO A C 1
ATOM 1709 O O . PRO A 1 234 ? 13.211 -11.103 -23.303 1.00 48.31 234 PRO A O 1
ATOM 1712 N N . ASP A 1 235 ? 14.962 -12.186 -24.227 1.00 50.94 235 ASP A N 1
ATOM 1713 C CA . ASP A 1 235 ? 14.389 -13.540 -24.258 1.00 50.94 235 ASP A CA 1
ATOM 1714 C C . ASP A 1 235 ? 15.075 -14.536 -23.298 1.00 50.94 235 ASP A C 1
ATOM 1716 O O . ASP A 1 235 ? 14.760 -15.727 -23.302 1.00 50.94 235 ASP A O 1
ATOM 1720 N N . ALA A 1 236 ? 16.023 -14.094 -22.462 1.00 52.06 236 ALA A N 1
ATOM 1721 C CA . ALA A 1 236 ? 16.691 -14.990 -21.518 1.00 52.06 236 ALA A CA 1
ATOM 1722 C C . ALA A 1 236 ? 15.775 -15.272 -20.315 1.00 52.06 236 ALA A C 1
ATOM 1724 O O . ALA A 1 236 ? 15.593 -14.450 -19.420 1.00 52.06 236 ALA A O 1
ATOM 1725 N N . THR A 1 237 ? 15.185 -16.465 -20.288 1.00 43.44 237 THR A N 1
ATOM 1726 C CA . THR A 1 237 ? 14.168 -16.890 -19.314 1.00 43.44 237 THR A CA 1
ATOM 1727 C C . THR A 1 237 ? 14.696 -17.212 -17.910 1.00 43.44 237 THR A C 1
ATOM 1729 O O . THR A 1 237 ? 13.995 -17.893 -17.163 1.00 43.44 237 THR A O 1
ATOM 1732 N N . ARG A 1 238 ? 15.920 -16.818 -17.527 1.00 43.59 238 ARG A N 1
ATOM 1733 C CA . ARG A 1 238 ? 16.507 -17.195 -16.226 1.00 43.59 238 ARG A CA 1
ATOM 1734 C C . ARG A 1 238 ? 17.519 -16.178 -15.703 1.00 43.59 238 ARG A C 1
ATOM 1736 O O . ARG A 1 238 ? 18.434 -15.804 -16.431 1.00 43.59 238 ARG A O 1
ATOM 1743 N N . PHE A 1 239 ? 17.420 -15.872 -14.410 1.00 45.69 239 PHE A N 1
ATOM 1744 C CA . PHE A 1 239 ? 18.545 -15.399 -13.604 1.00 45.69 239 PHE A CA 1
ATOM 1745 C C . PHE A 1 239 ? 19.052 -16.493 -12.689 1.00 45.69 239 PHE A C 1
ATOM 1747 O O . PHE A 1 239 ? 18.287 -17.115 -11.955 1.00 45.69 239 PHE A O 1
ATOM 1754 N N . THR A 1 240 ? 20.361 -16.673 -12.710 1.00 36.31 240 THR A N 1
ATOM 1755 C CA . THR A 1 240 ? 21.122 -17.270 -11.619 1.00 36.31 240 THR A CA 1
ATOM 1756 C C . THR A 1 240 ? 21.792 -16.136 -10.849 1.00 36.31 240 THR A C 1
ATOM 1758 O O . THR A 1 240 ? 22.119 -15.103 -11.439 1.00 36.31 240 THR A O 1
ATOM 1761 N N . CYS A 1 241 ? 22.020 -16.325 -9.547 1.00 33.12 241 CYS A N 1
ATOM 1762 C CA . CYS A 1 241 ? 22.969 -15.502 -8.798 1.00 33.12 241 CYS A CA 1
ATOM 1763 C C . CYS A 1 241 ? 24.292 -15.414 -9.587 1.00 33.12 241 CYS A C 1
ATOM 1765 O O . CYS A 1 241 ? 24.644 -16.363 -10.292 1.00 33.12 241 CYS A O 1
ATOM 1767 N N . GLY A 1 242 ? 24.957 -14.256 -9.523 1.00 30.64 242 GLY A N 1
ATOM 1768 C CA . GLY A 1 242 ? 26.167 -13.931 -10.287 1.00 30.64 242 GLY A CA 1
ATOM 1769 C C . GLY A 1 242 ? 27.322 -14.943 -10.151 1.00 30.64 242 GLY A C 1
ATOM 1770 O O . GLY A 1 242 ? 27.220 -15.909 -9.398 1.00 30.64 242 GLY A O 1
ATOM 1771 N N . PRO A 1 243 ? 28.416 -14.740 -10.905 1.00 28.91 243 PRO A N 1
ATOM 1772 C CA . PRO A 1 243 ? 29.477 -15.732 -11.058 1.00 28.91 243 PRO A CA 1
ATOM 1773 C C . PRO A 1 243 ? 30.147 -16.063 -9.717 1.00 28.91 243 PRO A C 1
ATOM 1775 O O . PRO A 1 243 ? 30.443 -15.164 -8.931 1.00 28.91 243 PRO A O 1
ATOM 1778 N N . THR A 1 244 ? 30.376 -17.359 -9.496 1.00 35.16 244 THR A N 1
ATOM 1779 C CA . THR A 1 244 ? 31.387 -17.890 -8.567 1.00 35.16 244 THR A CA 1
ATOM 1780 C C . THR A 1 244 ? 32.786 -17.493 -9.003 1.00 35.16 244 THR A C 1
ATOM 1782 O O . THR A 1 244 ? 33.032 -17.591 -10.230 1.00 35.16 244 THR A O 1
#

Radius of gyration: 24.33 Å; chains: 1; bounding box: 77×73×58 Å

Secondary structure (DSSP, 8-state):
-----------------EEEEEEE--EEEES-TT-TT--EEEEETTEEEEE-TTPEEEETTEEEEHHHHTT-S----TTSPPPP-S--S-STTSSSPPSSPPEEEEEEEEETTEEEEEEEEEES-TT-----EEEEEETTTTEEEEESPPPTT--HHHHHHHHHTSEEE----SS-SSSS-GGGSTTTTTS---GGGPPPSSS----BTTBSS----SSTT-TTS-GGGS-SSTT---------

Foldseek 3Di:
DDDDDDDDDDDPPPPQQKDKAKAFFQDWFFDDLVDQQTWTWTAGPNAIETGHGNDWEAAAQDTGHSNLLQLELPQDDPPDGRGGHRGNLQHCPDVVHNPATKMKIFIAGQDPNHHYGPYIYIGSDPPPDDAAAFLDADLQQLWTFGFHQDDVPQDPVNSVVGSVVTDIDHALAQPQLQHDHLCRGVCSVPDRGRNSNHHNSVDQPDADQQAPRHGRYNDPDRPSHHCLRPAPDSPRSHRDDDDD

pLDDT: mean 84.46, std 15.63, range [28.91, 98.69]